Protein AF-A0A935WER3-F1 (afdb_monomer_lite)

Sequence (187 aa):
MTTHFRWAALAALCLVPGMLRGECRVWRVARNAEGPKLVMTTLATGQFETLTADGQQLITLVLALGEGQGADMVAPPHWPVLSTLCLPGDTLLVSVMRPGASPREVARMAMADLARWRIDVHIVGGANDAAHWQLDGWRTARRAEGPVLDLFEGQLVRPPGGYTISTIIAALPEGSLAPGRARPRRG

Secondary structure (DSSP, 8-state):
------GGGTS-S---TTT---EEEEEEEEEETTEEEEEEEEEETT-EEEE---SS---EEEEEEETTEEEEEE--TTSPEEEEEEETTTEEEEEEE-TTS--EEEEEEEHHHHTTEEEEEEEEESTT-EEEEEEETTTEEEEPPSPPP-TTTT-S-PPTT-EEEEEEEEEPPTT-S----------

Foldseek 3Di:
DDDDDPPPPVLPPDPPPPDFFAKEKWWWWWQDPVGIDIDIDIAGASDKDKDACPVQIFTWTWDPPDAQDIDTDTHDNQFFIWMWHQHGQQKIWIWGHDVPDDIDTDDIGHLQRLQFKWKWKWKAAPPRRIWIWIDHRSPDIDTDDDDRDDPCVPVDDADVSGMDMDMGIDTDPPPPPDPDPPDDPDD

Radius of gyration: 18.29 Å; chains: 1; bounding box: 35×60×51 Å

pLDDT: mean 75.4, std 17.67, range [31.77, 94.31]

Structure (mmCIF, N/CA/C/O backbone):
data_AF-A0A935WER3-F1
#
_entry.id   AF-A0A935WER3-F1
#
loop_
_atom_site.group_PDB
_atom_site.id
_atom_site.type_symbol
_atom_site.label_atom_id
_atom_site.label_alt_id
_atom_site.label_comp_id
_atom_site.label_asym_id
_atom_site.label_entity_id
_atom_site.label_seq_id
_atom_site.pdbx_PDB_ins_code
_atom_site.Cartn_x
_atom_site.Cartn_y
_atom_site.Cartn_z
_atom_site.occupancy
_atom_site.B_iso_or_equiv
_atom_site.auth_seq_id
_atom_site.auth_comp_id
_atom_site.auth_asym_id
_atom_site.auth_atom_id
_atom_site.pdbx_PDB_model_num
ATOM 1 N N . MET A 1 1 ? 9.693 28.208 15.695 1.00 32.53 1 MET A N 1
ATOM 2 C CA . MET A 1 1 ? 8.314 27.967 16.171 1.00 32.53 1 MET A CA 1
ATOM 3 C C . MET A 1 1 ? 8.060 26.469 16.153 1.00 32.53 1 MET A C 1
ATOM 5 O O . MET A 1 1 ? 7.782 25.908 15.106 1.00 32.53 1 MET A O 1
ATOM 9 N N . THR A 1 2 ? 8.267 25.808 17.286 1.00 31.77 2 THR A N 1
ATOM 10 C CA . THR A 1 2 ? 8.053 24.370 17.483 1.00 31.77 2 THR A CA 1
ATOM 11 C C . THR A 1 2 ? 6.610 24.151 17.918 1.00 31.77 2 THR A C 1
ATOM 13 O O . THR A 1 2 ? 6.256 24.313 19.083 1.00 31.77 2 THR A O 1
ATOM 16 N N . THR A 1 3 ? 5.735 23.851 16.964 1.00 38.19 3 THR A N 1
ATOM 17 C CA . THR A 1 3 ? 4.339 23.517 17.248 1.00 38.19 3 THR A CA 1
ATOM 18 C C . THR A 1 3 ? 4.287 22.108 17.832 1.00 38.19 3 THR A C 1
ATOM 20 O O . THR A 1 3 ? 4.455 21.117 17.124 1.00 38.19 3 THR A O 1
ATOM 23 N N . HIS A 1 4 ? 4.068 22.014 19.143 1.00 37.34 4 HIS A N 1
ATOM 24 C CA . HIS A 1 4 ? 3.723 20.767 19.814 1.00 37.34 4 HIS A CA 1
ATOM 25 C C . HIS A 1 4 ? 2.382 20.256 19.261 1.00 37.34 4 HIS A C 1
ATOM 27 O O . HIS A 1 4 ? 1.318 20.774 19.600 1.00 37.34 4 HIS A O 1
ATOM 33 N N . PHE A 1 5 ? 2.430 19.248 18.389 1.00 44.34 5 PHE A N 1
ATOM 34 C CA . PHE A 1 5 ? 1.243 18.539 17.916 1.00 44.34 5 PHE A CA 1
ATOM 35 C C . PHE A 1 5 ? 0.617 17.776 19.090 1.00 44.34 5 PHE A C 1
ATOM 37 O O . PHE A 1 5 ? 1.179 16.808 19.603 1.00 44.34 5 PHE A O 1
ATOM 44 N N . ARG A 1 6 ? -0.551 18.233 19.550 1.00 37.62 6 ARG A N 1
ATOM 45 C CA . ARG A 1 6 ? -1.326 17.576 20.608 1.00 37.62 6 ARG A CA 1
ATOM 46 C C . ARG A 1 6 ? -2.017 16.325 20.050 1.00 37.62 6 ARG A C 1
ATOM 48 O O . ARG A 1 6 ? -3.157 16.383 19.612 1.00 37.62 6 ARG A O 1
ATOM 55 N N . TRP A 1 7 ? -1.331 15.188 20.132 1.00 42.50 7 TRP A N 1
ATOM 56 C CA . TRP A 1 7 ? -1.862 13.842 19.853 1.00 42.50 7 TRP A CA 1
ATOM 57 C C . TRP A 1 7 ? -2.849 13.315 20.915 1.00 42.50 7 TRP A C 1
ATOM 59 O O . TRP A 1 7 ? -3.461 12.265 20.741 1.00 42.50 7 TRP A O 1
ATOM 69 N N . ALA A 1 8 ? -3.034 14.034 22.022 1.00 37.91 8 ALA A N 1
ATOM 70 C CA . ALA A 1 8 ? -3.724 13.509 23.200 1.00 37.91 8 ALA A CA 1
ATOM 71 C C . ALA A 1 8 ? -5.240 13.282 23.032 1.00 37.91 8 ALA A C 1
ATOM 73 O O . ALA A 1 8 ? -5.828 12.590 23.854 1.00 37.91 8 ALA A O 1
ATOM 74 N N . ALA A 1 9 ? -5.892 13.821 21.997 1.00 38.34 9 ALA A N 1
ATOM 75 C CA . ALA A 1 9 ? -7.353 13.736 21.883 1.00 38.34 9 ALA A CA 1
ATOM 76 C C . ALA A 1 9 ? -7.875 12.469 21.171 1.00 38.34 9 ALA A C 1
ATOM 78 O O . ALA A 1 9 ? -9.043 12.137 21.332 1.00 38.34 9 ALA A O 1
AT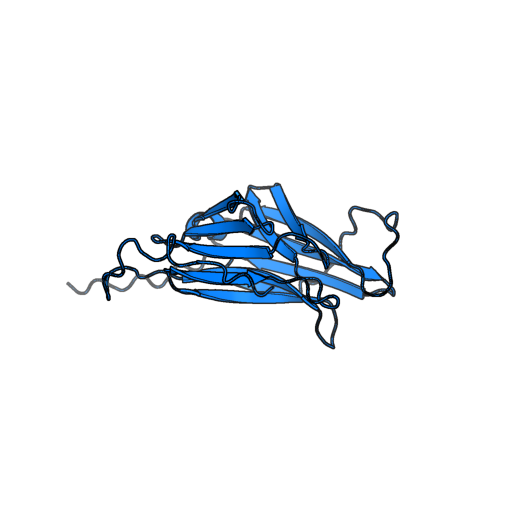OM 79 N N . LEU A 1 10 ? -7.033 11.736 20.428 1.00 42.66 10 LEU A N 1
ATOM 80 C CA . LEU A 1 10 ? -7.429 10.476 19.768 1.00 42.66 10 LEU A CA 1
ATOM 81 C C . LEU A 1 10 ? -6.982 9.218 20.532 1.00 42.66 10 LEU A C 1
ATOM 83 O O . LEU A 1 10 ? -7.539 8.149 20.316 1.00 42.66 10 LEU A O 1
ATOM 87 N N . ALA A 1 11 ? -6.035 9.347 21.467 1.00 42.53 11 ALA A N 1
ATOM 88 C CA . ALA A 1 11 ? -5.572 8.248 22.321 1.00 42.53 11 ALA A CA 1
ATOM 89 C C . ALA A 1 11 ? -6.346 8.120 23.653 1.00 42.53 11 ALA A C 1
ATOM 91 O O . ALA A 1 11 ? -6.109 7.187 24.416 1.00 42.53 11 ALA A O 1
ATOM 92 N N . ALA A 1 12 ? -7.253 9.054 23.962 1.00 38.91 12 ALA A N 1
ATOM 93 C CA . ALA A 1 12 ? -7.830 9.208 25.303 1.00 38.91 12 ALA A CA 1
ATOM 94 C C . ALA A 1 12 ? -9.229 8.594 25.502 1.00 38.91 12 ALA A C 1
ATOM 96 O O . ALA A 1 12 ? -9.907 8.929 26.471 1.00 38.91 12 ALA A O 1
ATOM 97 N N . LEU A 1 13 ? -9.668 7.674 24.641 1.00 42.47 13 LEU A N 1
ATOM 98 C CA . LEU A 1 13 ? -10.889 6.899 24.878 1.00 42.47 13 LEU A CA 1
ATOM 99 C C . LEU A 1 13 ? -10.534 5.423 25.099 1.00 42.47 13 LEU A C 1
ATOM 101 O O . LEU A 1 13 ? -10.398 4.637 24.169 1.00 42.47 13 LEU A O 1
ATOM 105 N N . CYS A 1 14 ? -10.407 5.098 26.391 1.00 40.81 14 CYS A N 1
ATOM 106 C CA . CYS A 1 14 ? -10.477 3.762 26.989 1.00 40.81 14 CYS A CA 1
ATOM 107 C C . CYS A 1 14 ? -9.259 2.834 26.815 1.00 40.81 14 CYS A C 1
ATOM 109 O O . CYS A 1 14 ? -9.360 1.725 26.295 1.00 40.81 14 CYS A O 1
ATOM 111 N N . LEU A 1 15 ? -8.127 3.222 27.414 1.00 43.28 15 LEU A N 1
ATOM 112 C CA . LEU A 1 15 ? -7.142 2.260 27.922 1.00 43.28 15 LEU A CA 1
ATOM 113 C C . LEU A 1 15 ? -7.751 1.499 29.113 1.00 43.28 15 LEU A C 1
ATOM 115 O O . LEU A 1 15 ? -7.575 1.889 30.264 1.00 43.28 15 LEU A O 1
ATOM 119 N N . VAL A 1 16 ? -8.475 0.412 28.839 1.00 47.59 16 VAL A N 1
ATOM 120 C CA . VAL A 1 16 ? -8.645 -0.669 29.818 1.00 47.59 16 VAL A CA 1
ATOM 121 C C . VAL A 1 16 ? -7.472 -1.630 29.612 1.00 47.59 16 VAL A C 1
ATOM 123 O O . VAL A 1 16 ? -7.425 -2.309 28.579 1.00 47.59 16 VAL A O 1
ATOM 126 N N . PRO A 1 17 ? -6.502 -1.700 30.542 1.00 41.44 17 PRO A N 1
ATOM 127 C CA . PRO A 1 17 ? -5.393 -2.635 30.435 1.00 41.44 17 PRO A CA 1
ATOM 128 C C . PRO A 1 17 ? -5.953 -4.062 30.472 1.00 41.44 17 PRO A C 1
ATOM 130 O O . PRO A 1 17 ? -6.512 -4.487 31.478 1.00 41.44 17 PRO A O 1
ATOM 133 N N . GLY A 1 18 ? -5.843 -4.791 29.360 1.00 44.94 18 GLY A N 1
ATOM 134 C CA . GLY A 1 18 ? -6.160 -6.223 29.298 1.00 44.94 18 GLY A CA 1
ATOM 135 C C . GLY A 1 18 ? -7.301 -6.651 28.371 1.00 44.94 18 GLY A C 1
ATOM 136 O O . GLY A 1 18 ? -7.487 -7.856 28.216 1.00 44.94 18 GLY A O 1
ATOM 137 N N . MET A 1 19 ? -8.030 -5.731 27.722 1.00 46.03 19 MET A N 1
ATOM 138 C CA . MET A 1 19 ? -9.204 -6.104 26.902 1.00 46.03 19 MET A CA 1
ATOM 139 C C . MET A 1 19 ? -9.036 -5.915 25.388 1.00 46.03 19 MET A C 1
ATOM 141 O O . MET A 1 19 ? -9.795 -6.483 24.609 1.00 46.03 19 MET A O 1
ATOM 145 N N . LEU A 1 20 ? -8.018 -5.177 24.949 1.00 54.09 20 LEU A N 1
ATOM 146 C CA . LEU A 1 20 ? -7.768 -4.923 23.532 1.00 54.09 20 LEU A CA 1
ATOM 147 C C . LEU A 1 20 ? -6.618 -5.806 23.045 1.00 54.09 20 LEU A C 1
ATOM 149 O O . LEU A 1 20 ? -5.456 -5.411 23.058 1.00 54.09 20 LEU A O 1
ATOM 153 N N . ARG A 1 21 ? -6.946 -7.049 22.679 1.00 64.81 21 ARG A N 1
ATOM 154 C CA . ARG A 1 21 ? -6.036 -7.908 21.916 1.00 64.81 21 ARG A CA 1
ATOM 155 C C . ARG A 1 21 ? -6.256 -7.628 20.439 1.00 64.81 21 ARG A C 1
ATOM 157 O O . ARG A 1 21 ? -7.385 -7.738 19.971 1.00 64.81 21 ARG A O 1
ATOM 164 N N . GLY A 1 22 ? -5.181 -7.289 19.747 1.00 75.31 22 GLY A N 1
ATOM 165 C CA . GLY A 1 22 ? -5.206 -7.108 18.309 1.00 75.31 22 GLY A CA 1
ATOM 166 C C . GLY A 1 22 ? -3.918 -6.499 17.778 1.00 75.31 22 GLY A C 1
ATOM 167 O O . GLY A 1 22 ? -3.298 -5.670 18.454 1.00 75.31 22 GLY A O 1
ATOM 168 N N . GLU A 1 23 ? -3.524 -6.934 16.588 1.00 90.62 23 GLU A N 1
ATOM 169 C CA . GLU A 1 23 ? -2.306 -6.524 15.896 1.00 90.62 23 GLU A CA 1
ATOM 170 C C . GLU A 1 23 ? -2.617 -6.223 14.432 1.00 90.62 23 GLU A C 1
ATOM 172 O O . GLU A 1 23 ? -3.121 -7.069 13.689 1.00 90.62 23 GLU A O 1
ATOM 177 N N . CYS A 1 24 ? -2.248 -5.025 13.993 1.00 93.06 24 CYS A N 1
ATOM 178 C CA . CYS A 1 24 ? -2.342 -4.627 12.602 1.00 93.06 24 CYS A CA 1
ATOM 179 C C . CYS A 1 24 ? -0.967 -4.739 11.955 1.00 93.06 24 CYS A C 1
ATOM 181 O O . CYS A 1 24 ? 0.024 -4.237 12.486 1.00 93.06 24 CYS A O 1
ATOM 183 N N . ARG A 1 25 ? -0.904 -5.365 10.779 1.00 93.19 25 ARG A N 1
ATOM 184 C CA . ARG A 1 25 ? 0.302 -5.344 9.946 1.00 93.19 25 ARG A CA 1
ATOM 185 C C . ARG A 1 25 ? 0.194 -4.205 8.948 1.00 93.19 25 ARG A C 1
ATOM 187 O O . ARG A 1 25 ? -0.836 -4.042 8.296 1.00 93.19 25 ARG A O 1
ATOM 194 N N . VAL A 1 26 ? 1.265 -3.443 8.821 1.00 91.31 26 VAL A N 1
ATOM 195 C CA . VAL A 1 26 ? 1.398 -2.338 7.877 1.00 91.31 26 VAL A CA 1
ATOM 196 C C . VAL A 1 26 ? 2.498 -2.709 6.899 1.00 91.31 26 VAL A C 1
ATOM 198 O O . VAL A 1 26 ? 3.621 -2.981 7.317 1.00 91.31 26 VAL A O 1
ATOM 201 N N . TRP A 1 27 ? 2.168 -2.741 5.609 1.00 91.75 27 TRP A N 1
ATOM 202 C CA . TRP A 1 27 ? 3.114 -3.051 4.541 1.00 91.75 27 TRP A CA 1
ATOM 203 C C . TRP A 1 27 ? 3.461 -1.791 3.768 1.00 91.75 27 TRP A C 1
ATOM 205 O O . TRP A 1 27 ? 2.582 -1.091 3.269 1.00 91.75 27 TRP A O 1
ATOM 215 N N . ARG A 1 28 ? 4.755 -1.515 3.650 1.00 88.19 28 ARG A N 1
ATOM 216 C CA . ARG A 1 28 ? 5.262 -0.371 2.898 1.00 88.19 28 ARG A CA 1
ATOM 217 C C . ARG A 1 28 ? 6.418 -0.789 2.014 1.00 88.19 28 ARG A C 1
ATOM 219 O O . ARG A 1 28 ? 7.193 -1.670 2.379 1.00 88.19 28 ARG A O 1
ATOM 226 N N . VAL A 1 29 ? 6.566 -0.133 0.877 1.00 86.12 29 VAL A N 1
ATOM 227 C CA . VAL A 1 29 ? 7.825 -0.179 0.137 1.00 86.12 29 VAL A CA 1
ATOM 228 C C . VAL A 1 29 ? 8.792 0.775 0.823 1.00 86.12 29 VAL A C 1
ATOM 230 O O . VAL A 1 29 ? 8.405 1.896 1.130 1.00 86.12 29 VAL A O 1
ATOM 233 N N . ALA A 1 30 ? 10.014 0.322 1.084 1.00 82.19 30 ALA A N 1
ATOM 234 C CA . ALA A 1 30 ? 11.115 1.119 1.610 1.00 82.19 30 ALA A CA 1
ATOM 235 C C . ALA A 1 30 ? 12.379 0.867 0.777 1.00 82.19 30 ALA A C 1
ATOM 237 O O . ALA A 1 30 ? 12.595 -0.238 0.278 1.00 82.19 30 ALA A O 1
ATOM 238 N N . ARG A 1 31 ? 13.236 1.879 0.632 1.00 77.25 31 ARG A N 1
ATOM 239 C CA . ARG A 1 31 ? 14.551 1.736 -0.013 1.00 77.25 31 ARG A CA 1
ATOM 240 C C . ARG A 1 31 ? 15.594 1.350 1.035 1.00 77.25 31 ARG A C 1
ATOM 242 O O . ARG A 1 31 ? 15.694 2.010 2.064 1.00 77.25 31 ARG A O 1
ATOM 249 N N . ASN A 1 32 ? 16.408 0.337 0.750 1.00 74.12 32 ASN A N 1
ATOM 250 C CA . ASN A 1 32 ? 17.620 0.048 1.514 1.00 74.12 32 ASN A CA 1
ATOM 251 C C . ASN A 1 32 ? 18.850 -0.027 0.589 1.00 74.12 32 ASN A C 1
ATOM 253 O O . ASN A 1 32 ? 18.763 0.303 -0.594 1.00 74.12 32 ASN A O 1
ATOM 257 N N . ALA A 1 33 ? 20.001 -0.435 1.130 1.00 74.00 33 ALA A N 1
ATOM 258 C CA . ALA A 1 33 ? 21.254 -0.533 0.376 1.00 74.00 33 ALA A CA 1
ATOM 259 C C . ALA A 1 33 ? 21.195 -1.507 -0.820 1.00 74.00 33 ALA A C 1
ATOM 261 O O . ALA A 1 33 ? 22.002 -1.390 -1.734 1.00 74.00 33 ALA A O 1
ATOM 262 N N . GLU A 1 34 ? 20.247 -2.447 -0.830 1.00 75.75 34 GLU A N 1
ATOM 263 C CA . 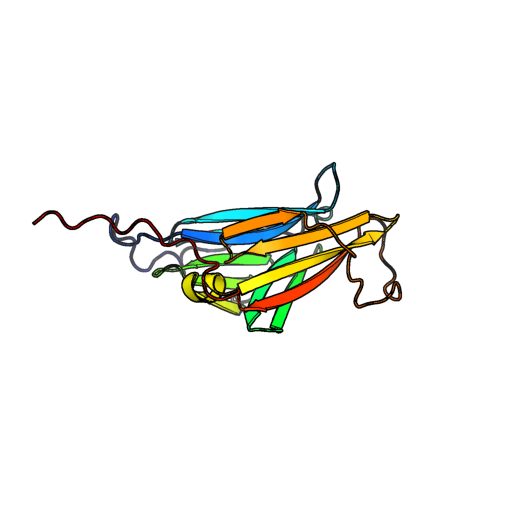GLU A 1 34 ? 20.075 -3.458 -1.881 1.00 75.75 34 GLU A CA 1
ATOM 264 C C . GLU A 1 34 ? 18.973 -3.091 -2.894 1.00 75.75 34 GLU A C 1
ATOM 266 O O . GLU A 1 34 ? 18.690 -3.882 -3.790 1.00 75.75 34 GLU A O 1
ATOM 271 N N . GLY A 1 35 ? 18.330 -1.925 -2.750 1.00 78.44 35 GLY A N 1
ATOM 272 C CA . GLY A 1 35 ? 17.223 -1.482 -3.604 1.00 78.44 35 GLY A CA 1
ATOM 273 C C . GLY A 1 35 ? 15.881 -1.379 -2.864 1.00 78.44 35 GLY A C 1
ATOM 274 O O . GLY A 1 35 ? 15.842 -1.312 -1.628 1.00 78.44 35 GLY A O 1
ATOM 275 N N . PRO A 1 36 ? 14.752 -1.297 -3.588 1.00 81.88 36 PRO A N 1
ATOM 276 C CA . PRO A 1 36 ? 13.431 -1.185 -2.993 1.00 81.88 36 PRO A CA 1
ATOM 277 C C . PRO A 1 36 ? 12.933 -2.551 -2.497 1.00 81.88 36 PRO A C 1
ATOM 279 O O . PRO A 1 36 ? 12.955 -3.556 -3.211 1.00 81.88 36 PRO A O 1
ATOM 282 N N . LYS A 1 37 ? 12.433 -2.592 -1.262 1.00 87.12 37 LYS A N 1
ATOM 283 C CA . LYS A 1 37 ? 11.895 -3.801 -0.631 1.00 87.12 37 LYS A CA 1
ATOM 284 C C . LYS A 1 37 ? 10.549 -3.538 0.014 1.00 87.12 37 LYS A C 1
ATOM 286 O O . LYS A 1 37 ? 10.295 -2.448 0.520 1.00 87.12 37 LYS A O 1
ATOM 291 N N . LEU A 1 38 ? 9.714 -4.570 0.047 1.00 89.31 38 LEU A N 1
ATOM 292 C CA . LEU A 1 38 ? 8.495 -4.554 0.840 1.00 89.31 38 LEU A CA 1
ATOM 293 C C . LEU A 1 38 ? 8.846 -4.888 2.298 1.00 89.31 38 LEU A C 1
ATOM 295 O O . LEU A 1 38 ? 9.437 -5.931 2.579 1.00 89.31 38 LEU A O 1
ATOM 299 N N . VAL A 1 39 ? 8.514 -3.991 3.223 1.00 89.25 39 VAL A N 1
ATOM 300 C CA . VAL A 1 39 ? 8.794 -4.126 4.657 1.00 89.25 39 VAL A CA 1
ATOM 301 C C . VAL A 1 39 ? 7.502 -4.065 5.462 1.00 89.25 39 VAL A C 1
ATOM 303 O O . VAL A 1 39 ? 6.540 -3.400 5.073 1.00 89.25 39 VAL A O 1
ATOM 306 N N . MET A 1 40 ? 7.495 -4.765 6.594 1.00 91.50 40 MET A N 1
ATOM 307 C CA . MET A 1 40 ? 6.339 -4.872 7.476 1.00 91.50 40 MET A CA 1
ATOM 308 C C . MET A 1 40 ? 6.635 -4.259 8.839 1.00 91.50 40 MET A C 1
ATOM 310 O O . MET A 1 40 ? 7.677 -4.538 9.432 1.00 91.50 40 MET A O 1
ATOM 314 N N . THR A 1 41 ? 5.679 -3.486 9.341 1.00 91.44 41 THR A N 1
ATOM 315 C CA . THR A 1 41 ? 5.609 -3.063 10.740 1.00 91.44 41 THR A CA 1
ATOM 316 C C . THR A 1 41 ? 4.376 -3.703 11.375 1.00 91.44 41 THR A C 1
ATOM 318 O O . THR A 1 41 ? 3.302 -3.718 10.772 1.00 91.44 41 THR A O 1
ATOM 321 N N . THR A 1 42 ? 4.508 -4.233 12.592 1.00 93.31 42 THR A N 1
ATOM 322 C CA . THR A 1 42 ? 3.357 -4.674 13.396 1.00 93.31 42 THR A CA 1
ATOM 323 C C . THR A 1 42 ? 3.021 -3.597 14.417 1.00 93.31 42 THR A C 1
ATOM 325 O O . THR A 1 42 ? 3.899 -3.143 15.146 1.00 93.31 42 THR A O 1
ATOM 328 N N . LEU A 1 43 ? 1.753 -3.200 14.463 1.00 91.81 43 LEU A N 1
ATOM 329 C CA . LEU A 1 43 ? 1.211 -2.234 15.410 1.00 91.81 43 LEU A CA 1
ATOM 330 C C . LEU A 1 43 ? 0.252 -2.953 16.352 1.00 91.81 43 LEU A C 1
ATOM 332 O O . LEU A 1 43 ? -0.726 -3.552 15.902 1.00 91.81 43 LEU A O 1
ATOM 336 N N . ALA A 1 44 ? 0.500 -2.872 17.655 1.00 92.88 44 ALA A N 1
ATOM 337 C CA . ALA A 1 44 ? -0.480 -3.285 18.649 1.00 92.88 44 ALA A CA 1
ATOM 338 C C . ALA A 1 44 ? -1.680 -2.324 18.654 1.00 92.88 44 ALA A C 1
ATOM 340 O O . ALA A 1 44 ? -1.587 -1.177 18.213 1.00 92.88 44 ALA A O 1
ATOM 341 N N . THR A 1 45 ? -2.812 -2.771 19.193 1.00 91.62 45 THR A N 1
ATOM 342 C CA . THR A 1 45 ? -4.002 -1.917 19.320 1.00 91.62 45 THR A CA 1
ATOM 343 C C . THR A 1 45 ? -3.682 -0.616 20.069 1.00 91.62 45 THR A C 1
ATOM 345 O O . THR A 1 45 ? -3.059 -0.628 21.130 1.00 91.62 45 THR A O 1
ATOM 348 N N . GLY A 1 46 ? -4.112 0.515 19.511 1.00 87.69 46 GLY A N 1
ATOM 349 C CA . GLY A 1 46 ? -3.830 1.861 20.007 1.00 87.69 46 GLY A CA 1
ATOM 350 C C . GLY A 1 46 ? -2.464 2.418 19.589 1.00 87.69 46 GLY A C 1
ATOM 351 O O . GLY A 1 46 ? -2.233 3.615 19.755 1.00 87.69 46 GLY A O 1
ATOM 352 N N . GLN A 1 47 ? -1.569 1.599 19.024 1.00 89.31 47 GLN A N 1
ATOM 353 C CA . GLN A 1 47 ? -0.313 2.083 18.460 1.00 89.31 47 GLN A CA 1
ATOM 354 C C . GLN A 1 47 ? -0.532 2.670 17.074 1.00 89.31 47 GLN A C 1
ATOM 356 O O . GLN A 1 47 ? -1.305 2.151 16.261 1.00 89.31 47 GLN A O 1
ATOM 361 N N . PHE A 1 48 ? 0.209 3.737 16.802 1.00 86.50 48 PHE A N 1
ATOM 362 C CA . PHE A 1 48 ? 0.278 4.345 15.491 1.00 86.50 48 PHE A CA 1
ATOM 363 C C . PHE A 1 48 ? 1.724 4.452 15.023 1.00 86.50 48 PHE A C 1
ATOM 365 O O . PHE A 1 48 ? 2.657 4.532 15.819 1.00 86.50 48 PHE A O 1
ATOM 372 N N . GLU A 1 49 ? 1.883 4.489 13.712 1.00 85.44 49 GLU A N 1
ATOM 373 C CA . GLU A 1 49 ? 3.126 4.818 13.036 1.00 85.44 49 GLU A CA 1
ATOM 374 C C . GLU A 1 49 ? 2.879 6.046 12.159 1.00 85.44 49 GLU A C 1
ATOM 376 O O . GLU A 1 49 ? 1.793 6.230 11.600 1.00 85.44 49 GLU A O 1
ATOM 381 N N . THR A 1 50 ? 3.879 6.917 12.076 1.00 80.88 50 THR A N 1
ATOM 382 C CA . THR A 1 50 ? 3.892 8.053 11.158 1.00 80.88 50 THR A CA 1
ATOM 383 C C . THR A 1 50 ? 5.013 7.864 10.161 1.00 80.88 50 THR A C 1
ATOM 385 O O . THR A 1 50 ? 6.168 7.712 10.551 1.00 80.88 50 THR A O 1
ATOM 388 N N . LEU A 1 51 ? 4.674 7.911 8.881 1.00 75.56 51 LEU A N 1
ATOM 389 C CA . LEU A 1 51 ? 5.628 7.827 7.790 1.00 75.56 51 LEU A CA 1
ATOM 390 C C . LEU A 1 51 ? 5.929 9.254 7.333 1.00 75.56 51 LEU A C 1
ATOM 392 O O . LEU A 1 51 ? 5.052 9.960 6.827 1.00 75.56 51 LEU A O 1
ATOM 396 N N . THR A 1 52 ? 7.164 9.690 7.565 1.00 68.25 52 THR A N 1
ATOM 397 C CA . THR A 1 52 ? 7.675 10.981 7.101 1.00 68.25 52 THR A CA 1
ATOM 398 C C . THR A 1 52 ? 8.538 10.774 5.869 1.00 68.25 52 THR A C 1
ATOM 400 O O . THR A 1 52 ? 9.382 9.884 5.848 1.00 68.25 52 THR A O 1
ATOM 403 N N . ALA A 1 53 ? 8.357 11.623 4.864 1.00 60.47 53 ALA A N 1
ATOM 404 C CA . ALA A 1 53 ? 9.214 11.667 3.691 1.00 60.47 53 ALA A CA 1
ATOM 405 C C . ALA A 1 53 ? 10.542 12.354 4.037 1.00 60.47 53 ALA A C 1
ATOM 407 O O . ALA A 1 53 ? 10.677 13.565 3.886 1.00 60.47 53 ALA A O 1
ATOM 408 N N . ASP A 1 54 ? 11.532 11.616 4.524 1.00 54.00 54 ASP A N 1
ATOM 409 C CA . ASP A 1 54 ? 12.846 12.152 4.910 1.00 54.00 54 ASP A CA 1
ATOM 410 C C . ASP A 1 54 ? 13.796 12.369 3.713 1.00 54.00 54 ASP A C 1
ATOM 412 O O . ASP A 1 54 ? 15.013 12.232 3.806 1.00 54.00 54 ASP A O 1
ATOM 416 N N . GLY A 1 55 ? 13.239 12.751 2.560 1.00 51.00 55 GLY A N 1
ATOM 417 C CA . GLY A 1 55 ? 13.990 13.196 1.383 1.00 51.00 55 GLY A CA 1
ATOM 418 C C . GLY A 1 55 ? 14.800 12.122 0.644 1.00 51.00 55 GLY A C 1
ATOM 419 O O . GLY A 1 55 ? 15.380 12.444 -0.391 1.00 51.00 55 GLY A O 1
ATOM 420 N N . GLN A 1 56 ? 14.854 10.872 1.122 1.00 49.78 56 GLN A N 1
ATOM 421 C CA . GLN A 1 56 ? 15.711 9.824 0.538 1.00 49.78 56 GLN A CA 1
ATOM 422 C C . GLN A 1 56 ? 15.075 8.421 0.482 1.00 49.78 56 GLN A C 1
ATOM 424 O O . GLN A 1 56 ? 15.571 7.565 -0.254 1.00 49.78 56 GLN A O 1
ATOM 429 N N . GLN A 1 57 ? 13.980 8.154 1.198 1.00 54.72 57 GLN A N 1
ATOM 430 C CA . GLN A 1 57 ? 13.343 6.835 1.192 1.00 54.72 57 GLN A CA 1
ATOM 431 C C . GLN A 1 57 ? 11.963 6.920 0.547 1.00 54.72 57 GLN A C 1
ATOM 433 O O . GLN A 1 57 ? 11.071 7.613 1.026 1.00 54.72 57 GLN A O 1
ATOM 438 N N . LEU A 1 58 ? 11.780 6.212 -0.570 1.00 54.41 58 LEU A N 1
ATOM 439 C CA . LEU A 1 58 ? 10.441 5.940 -1.072 1.00 54.41 58 LEU A CA 1
ATOM 440 C C . LEU A 1 58 ? 9.715 5.162 0.027 1.00 54.41 58 LEU A C 1
ATOM 442 O O . LEU A 1 58 ? 10.094 4.027 0.296 1.00 54.41 58 LEU A O 1
ATOM 446 N N . ILE A 1 59 ? 8.730 5.790 0.665 1.00 60.91 59 ILE A N 1
ATOM 447 C CA . ILE A 1 59 ? 7.800 5.132 1.573 1.00 60.91 59 ILE A CA 1
ATOM 448 C C . ILE A 1 59 ? 6.430 5.191 0.917 1.00 60.91 59 ILE A C 1
ATOM 450 O O . ILE A 1 59 ? 5.733 6.203 1.000 1.00 60.91 59 ILE A O 1
ATOM 454 N N . THR A 1 60 ? 6.069 4.103 0.248 1.00 71.75 60 THR A N 1
ATOM 455 C CA . THR A 1 60 ? 4.716 3.919 -0.273 1.00 71.75 60 THR A CA 1
ATOM 456 C C . THR A 1 60 ? 3.997 2.937 0.615 1.00 71.75 60 THR A C 1
ATOM 458 O O . THR A 1 60 ? 4.448 1.803 0.776 1.00 71.75 60 THR A O 1
ATOM 461 N N . LEU A 1 61 ? 2.890 3.376 1.201 1.00 75.75 61 LEU A N 1
ATOM 462 C CA . LEU A 1 61 ? 1.984 2.482 1.902 1.00 75.75 61 LEU A CA 1
ATOM 463 C C . LEU A 1 61 ? 1.167 1.717 0.860 1.00 75.75 61 LEU A C 1
ATOM 465 O O . LEU A 1 61 ? 0.450 2.341 0.077 1.00 75.75 61 LEU A O 1
ATOM 469 N N . VAL A 1 62 ? 1.283 0.390 0.872 1.00 81.31 62 VAL A N 1
ATOM 470 C CA . VAL A 1 62 ? 0.457 -0.483 0.035 1.00 81.31 62 VAL A CA 1
ATOM 471 C C . VAL A 1 62 ? -0.917 -0.561 0.688 1.00 81.31 62 VAL A C 1
ATOM 473 O O . VAL A 1 62 ? -1.007 -0.839 1.886 1.00 81.31 62 VAL A O 1
ATOM 476 N N . LEU A 1 63 ? -1.983 -0.311 -0.075 1.00 82.44 63 LEU A N 1
ATOM 477 C CA . LEU A 1 63 ? -3.368 -0.416 0.387 1.00 82.44 63 LEU A CA 1
ATOM 478 C C . LEU A 1 63 ? -4.152 -1.373 -0.510 1.00 82.44 63 LEU A C 1
ATOM 480 O O . LEU A 1 63 ? -4.241 -1.154 -1.719 1.00 82.44 63 LEU A O 1
ATOM 484 N N . ALA A 1 64 ? -4.765 -2.395 0.093 1.00 83.62 64 ALA A N 1
ATOM 485 C CA . ALA A 1 64 ? -5.730 -3.248 -0.592 1.00 83.62 64 ALA A CA 1
ATOM 486 C C . ALA A 1 64 ? -7.157 -2.827 -0.257 1.00 83.62 64 ALA A C 1
ATOM 488 O O . ALA A 1 64 ? -7.708 -3.228 0.766 1.00 83.62 64 ALA A O 1
ATOM 489 N N . LEU A 1 65 ? -7.735 -2.000 -1.130 1.00 80.88 65 LEU A N 1
ATOM 490 C CA . LEU A 1 65 ? -9.088 -1.469 -0.958 1.00 80.88 65 LEU A CA 1
ATOM 491 C C . LEU A 1 65 ? -10.159 -2.439 -1.484 1.00 80.88 65 LEU A C 1
ATOM 493 O O . LEU A 1 65 ? -11.291 -2.408 -1.012 1.00 80.88 65 LEU A O 1
ATOM 497 N N . GLY A 1 66 ? -9.789 -3.327 -2.411 1.00 77.88 66 GLY A N 1
ATOM 498 C CA . GLY A 1 66 ? -10.646 -4.374 -2.964 1.00 77.88 66 GLY A CA 1
ATOM 499 C C . GLY A 1 66 ? -9.977 -5.103 -4.130 1.00 77.88 66 GLY A C 1
ATOM 500 O O . GLY A 1 66 ? -8.862 -4.762 -4.529 1.00 77.88 66 GLY A O 1
ATOM 501 N N . GLU A 1 67 ? -10.655 -6.103 -4.696 1.00 83.12 67 GLU A N 1
ATOM 502 C CA . GLU A 1 67 ? -10.187 -6.793 -5.904 1.00 83.12 67 GLU A CA 1
ATOM 503 C C . GLU A 1 67 ? -10.007 -5.802 -7.063 1.00 83.12 67 GLU A C 1
ATOM 505 O O . GLU A 1 67 ? -10.873 -4.966 -7.324 1.00 83.12 67 GLU A O 1
ATOM 510 N N . GLY A 1 68 ? -8.843 -5.846 -7.717 1.00 77.94 68 GLY A N 1
ATOM 511 C CA . GLY A 1 68 ? -8.453 -4.889 -8.756 1.00 77.94 68 GLY A CA 1
ATOM 512 C C . GLY A 1 68 ? -8.261 -3.439 -8.279 1.00 77.94 68 GLY A C 1
ATOM 513 O O . GLY A 1 68 ? -7.874 -2.592 -9.081 1.00 77.94 68 GLY A O 1
ATOM 514 N N . GLN A 1 69 ? -8.501 -3.129 -7.000 1.00 71.44 69 GLN A N 1
ATOM 515 C CA . GLN A 1 69 ? -8.455 -1.777 -6.442 1.00 71.44 69 GLN A CA 1
ATOM 516 C C . GLN A 1 69 ? -7.289 -1.624 -5.465 1.00 71.44 69 GLN A C 1
ATOM 518 O O . GLN A 1 69 ? -7.421 -1.838 -4.255 1.00 71.44 69 GLN A O 1
ATOM 523 N N . GLY A 1 70 ? -6.135 -1.237 -6.008 1.00 70.31 70 GLY A N 1
ATOM 524 C CA . GLY A 1 70 ? -4.954 -0.851 -5.239 1.00 70.31 70 GLY A CA 1
ATOM 525 C C . GLY A 1 70 ? -4.845 0.661 -5.104 1.00 70.31 70 GLY A C 1
ATOM 526 O O . GLY A 1 70 ? -5.254 1.407 -5.993 1.00 70.31 70 GLY A O 1
ATOM 527 N N . ALA A 1 71 ? -4.278 1.119 -3.994 1.00 65.75 71 ALA A N 1
ATOM 528 C CA . ALA A 1 71 ? -3.836 2.498 -3.867 1.00 65.75 71 ALA A CA 1
ATOM 529 C C . ALA A 1 71 ? -2.432 2.535 -3.271 1.00 65.75 71 ALA A C 1
ATOM 531 O O . ALA A 1 71 ? -2.158 1.900 -2.254 1.00 65.75 71 ALA A O 1
ATOM 532 N N . ASP A 1 72 ? -1.574 3.324 -3.906 1.00 68.94 72 ASP A N 1
ATOM 533 C CA . ASP A 1 72 ? -0.208 3.565 -3.475 1.00 68.94 72 ASP A CA 1
ATOM 534 C C . ASP A 1 72 ? -0.101 5.016 -3.017 1.00 68.94 72 ASP A C 1
ATOM 536 O O . ASP A 1 72 ? -0.243 5.962 -3.797 1.00 68.94 72 ASP A O 1
ATOM 540 N N . MET A 1 73 ? 0.111 5.205 -1.718 1.00 63.62 73 MET A N 1
ATOM 541 C CA . MET A 1 73 ? 0.253 6.538 -1.146 1.00 63.62 73 MET A CA 1
ATOM 542 C C . MET A 1 73 ? 1.722 6.891 -1.000 1.00 63.62 73 MET A C 1
ATOM 544 O O . MET A 1 73 ? 2.400 6.376 -0.115 1.00 63.62 73 MET A O 1
ATOM 548 N N . VAL A 1 74 ? 2.192 7.792 -1.859 1.00 64.81 74 VAL A N 1
ATOM 549 C CA . VAL A 1 74 ? 3.551 8.335 -1.807 1.00 64.81 74 VAL A CA 1
ATOM 550 C C . VAL A 1 74 ? 3.567 9.541 -0.872 1.00 64.81 74 VAL A C 1
ATOM 552 O O . VAL A 1 74 ? 2.703 10.410 -0.978 1.00 64.81 74 VAL A O 1
ATOM 555 N N . ALA A 1 75 ? 4.558 9.631 0.014 1.00 60.44 75 ALA A N 1
ATOM 556 C CA . ALA A 1 75 ? 4.841 10.842 0.783 1.00 60.44 75 ALA A CA 1
ATOM 557 C C . ALA A 1 75 ? 6.016 11.619 0.135 1.00 60.44 75 ALA A C 1
ATOM 559 O O . ALA A 1 75 ? 7.165 11.204 0.256 1.00 60.44 75 ALA A O 1
ATOM 560 N N . PRO A 1 76 ? 5.766 12.719 -0.600 1.00 58.84 76 PRO A N 1
ATOM 561 C CA . PRO A 1 76 ? 6.779 13.687 -1.018 1.00 58.84 76 PRO A CA 1
ATOM 562 C C . PRO A 1 76 ? 7.442 14.432 0.155 1.00 58.84 76 PRO A C 1
ATOM 564 O O . PRO A 1 76 ? 6.792 14.613 1.186 1.00 58.84 76 PRO A O 1
ATOM 567 N N . PRO A 1 77 ? 8.658 14.994 -0.027 1.00 54.62 77 PRO A N 1
ATOM 568 C CA . PRO A 1 77 ? 9.444 15.687 1.014 1.00 54.62 77 PRO A CA 1
ATOM 569 C C . PRO A 1 77 ? 8.753 16.853 1.750 1.00 54.62 77 PRO A C 1
ATOM 571 O O . PRO A 1 77 ? 9.269 17.354 2.746 1.00 54.62 77 PRO A O 1
ATOM 574 N N . HIS A 1 78 ? 7.583 17.300 1.288 1.00 60.88 78 HIS A N 1
ATOM 575 C CA . HIS A 1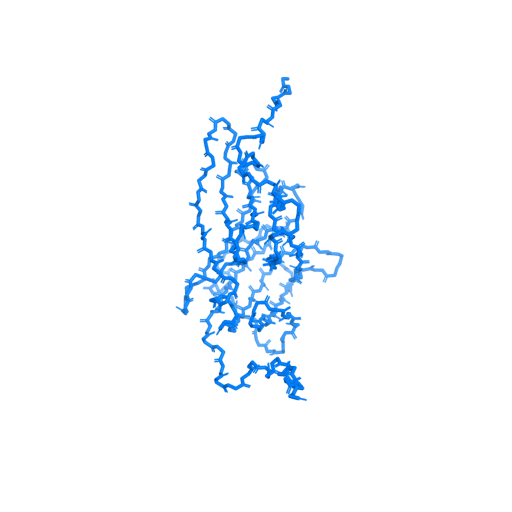 78 ? 6.804 18.400 1.871 1.00 60.88 78 HIS A CA 1
ATOM 576 C C . HIS A 1 78 ? 5.301 18.089 1.967 1.00 60.88 78 HIS A C 1
ATOM 578 O O . HIS A 1 78 ? 4.481 18.987 2.161 1.00 60.88 78 HIS A O 1
ATOM 584 N N . TRP A 1 79 ? 4.915 16.827 1.770 1.00 62.03 79 TRP A N 1
ATOM 585 C CA . TRP A 1 79 ? 3.522 16.398 1.824 1.00 62.03 79 TRP A CA 1
ATOM 586 C C . TRP A 1 79 ? 3.059 16.108 3.256 1.00 62.03 79 TRP A C 1
ATOM 588 O O . TRP A 1 79 ? 3.875 16.014 4.174 1.00 62.03 79 TRP A O 1
ATOM 598 N N . PRO A 1 80 ? 1.737 15.997 3.471 1.00 63.84 80 PRO A N 1
ATOM 599 C CA . PRO A 1 80 ? 1.192 15.525 4.733 1.00 63.84 80 PRO A CA 1
ATOM 600 C C . PRO A 1 80 ? 1.836 14.230 5.232 1.00 63.84 80 PRO A C 1
ATOM 602 O O . PRO A 1 80 ? 2.133 13.326 4.455 1.00 63.84 80 PRO A O 1
ATOM 605 N N . VAL A 1 81 ? 1.962 14.129 6.553 1.00 76.62 81 VAL A N 1
ATOM 606 C CA . VAL A 1 81 ? 2.382 12.908 7.241 1.00 76.62 81 VAL A CA 1
ATOM 607 C C . VAL A 1 81 ? 1.315 11.842 7.020 1.00 76.62 81 VAL A C 1
ATOM 609 O O . VAL A 1 81 ? 0.134 12.076 7.301 1.00 76.62 81 VAL A O 1
ATOM 612 N N . LEU A 1 82 ? 1.723 10.672 6.532 1.00 81.62 82 LEU A N 1
ATOM 613 C CA . LEU A 1 82 ? 0.862 9.495 6.535 1.00 81.62 82 LEU A CA 1
ATOM 614 C C . LEU A 1 82 ? 0.904 8.888 7.931 1.00 81.62 82 LEU A C 1
ATOM 616 O O . LEU A 1 82 ? 1.981 8.674 8.484 1.00 81.62 82 LEU A O 1
ATOM 620 N N . SER A 1 83 ? -0.261 8.619 8.507 1.00 85.44 83 SER A N 1
ATOM 621 C CA . SER A 1 83 ? -0.371 7.939 9.790 1.00 85.44 83 SER A CA 1
ATOM 622 C C . SER A 1 83 ? -1.208 6.682 9.652 1.00 85.44 83 SER A C 1
ATOM 624 O O . SER A 1 83 ? -2.281 6.699 9.051 1.00 85.44 83 SER A O 1
ATOM 626 N N . THR A 1 84 ? -0.708 5.602 10.233 1.00 89.81 84 THR A N 1
ATOM 627 C CA . THR A 1 84 ? -1.406 4.327 10.349 1.00 89.81 84 THR A CA 1
ATOM 628 C C . THR A 1 84 ? -1.653 4.034 11.819 1.00 89.81 84 THR A C 1
ATOM 630 O O . THR A 1 84 ? -0.700 4.028 12.589 1.00 89.81 84 THR A O 1
ATOM 633 N N . LEU A 1 85 ? -2.899 3.785 12.212 1.00 92.81 85 LEU A N 1
ATOM 634 C CA . LEU A 1 85 ? -3.315 3.481 13.584 1.00 92.81 85 LEU A CA 1
ATOM 635 C C . LEU A 1 85 ? -4.006 2.118 13.613 1.00 92.81 85 LEU A C 1
ATOM 637 O O . LEU A 1 85 ? -4.905 1.868 12.809 1.00 92.81 85 LEU A O 1
ATOM 641 N N . CYS A 1 86 ? -3.623 1.259 14.556 1.00 93.44 86 CYS A N 1
ATOM 642 C CA . CYS A 1 86 ? -4.362 0.028 14.812 1.00 93.44 86 CYS A CA 1
ATOM 643 C C . CYS A 1 86 ? -5.499 0.291 15.803 1.00 93.44 86 CYS A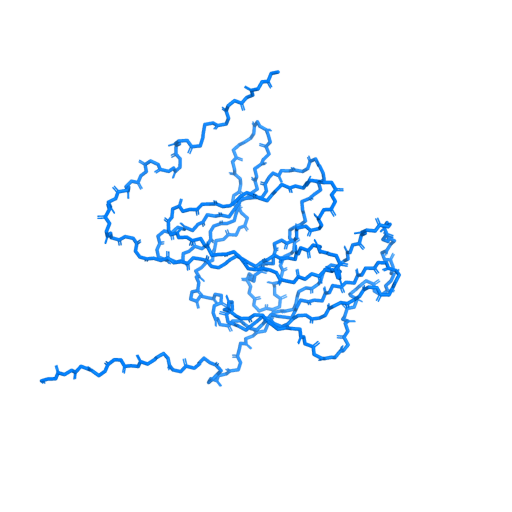 C 1
ATOM 645 O O . CYS A 1 86 ? -5.267 0.559 16.981 1.00 93.44 86 CYS A O 1
ATOM 647 N N . LEU A 1 87 ? -6.737 0.242 15.326 1.00 92.62 87 LEU A N 1
ATOM 648 C CA . LEU A 1 87 ? -7.945 0.385 16.130 1.00 92.62 87 LEU A CA 1
ATOM 649 C C . LEU A 1 87 ? -8.354 -0.959 16.765 1.00 92.62 87 LEU A C 1
ATOM 651 O O . LEU A 1 87 ? -7.966 -2.020 16.266 1.00 92.62 87 LEU A O 1
ATOM 655 N N . PRO A 1 88 ? -9.180 -0.934 17.832 1.00 89.06 88 PRO A N 1
ATOM 656 C CA . PRO A 1 88 ? -9.834 -2.130 18.359 1.00 89.06 88 PRO A CA 1
ATOM 657 C C . PRO A 1 88 ? -10.495 -2.984 17.271 1.00 89.06 88 PRO A C 1
ATOM 659 O O . PRO A 1 88 ? -11.088 -2.451 16.334 1.00 89.06 88 PRO A O 1
ATOM 662 N N . GLY A 1 89 ? -10.423 -4.310 17.424 1.00 86.88 89 GLY A N 1
ATOM 663 C CA . GLY A 1 89 ? -10.973 -5.257 16.449 1.00 86.88 89 GLY A CA 1
ATOM 664 C C . GLY A 1 89 ? -10.106 -5.428 15.199 1.00 86.88 89 GLY A C 1
ATOM 665 O O . GLY A 1 89 ? -10.651 -5.588 14.111 1.00 86.88 89 GLY A O 1
ATOM 666 N N . ASP A 1 90 ? -8.777 -5.352 15.343 1.00 90.44 90 ASP A N 1
ATOM 667 C CA . ASP A 1 90 ? -7.806 -5.560 14.258 1.00 90.44 90 ASP A CA 1
ATOM 668 C C . ASP A 1 90 ? -8.096 -4.695 13.020 1.00 90.44 90 ASP A C 1
ATOM 670 O O . ASP A 1 90 ? -8.069 -5.166 11.884 1.00 90.44 90 ASP A O 1
ATOM 674 N N . THR A 1 91 ? 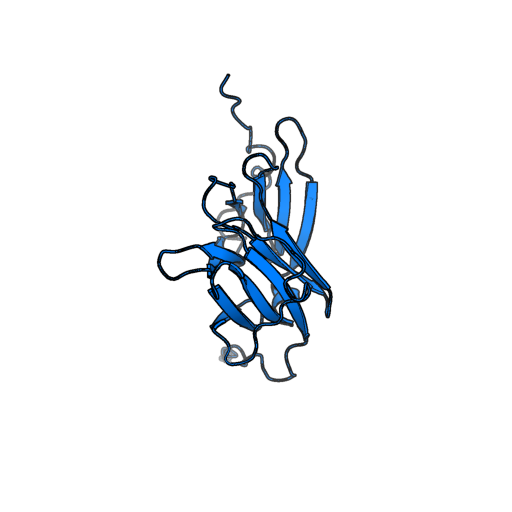-8.435 -3.421 13.228 1.00 93.31 91 THR A N 1
ATOM 675 C CA . THR A 1 91 ? -8.779 -2.507 12.131 1.00 93.31 91 THR A CA 1
ATOM 676 C C . THR A 1 91 ? -7.655 -1.511 11.903 1.00 93.31 91 THR A C 1
ATOM 678 O O . THR A 1 91 ? -7.324 -0.720 12.782 1.00 93.31 91 THR A O 1
ATOM 681 N N . LEU A 1 92 ? -7.081 -1.514 10.703 1.00 93.19 92 LEU A N 1
ATOM 682 C CA . LEU A 1 92 ? -6.087 -0.533 10.297 1.00 93.19 92 LEU A CA 1
ATOM 683 C C . LEU A 1 92 ? -6.788 0.721 9.782 1.00 93.19 92 LEU A C 1
ATOM 685 O O . LEU A 1 92 ? -7.507 0.675 8.783 1.00 93.19 92 LEU A O 1
ATOM 689 N N . LEU A 1 93 ? -6.545 1.842 10.453 1.00 93.44 93 LEU A N 1
ATOM 690 C CA . LEU A 1 93 ? -6.924 3.171 10.000 1.00 93.44 93 LEU A CA 1
ATOM 691 C C . LEU A 1 93 ? -5.716 3.850 9.364 1.00 93.44 93 LEU A C 1
ATOM 693 O O . LEU A 1 93 ? -4.660 3.949 9.985 1.00 93.44 93 LEU A O 1
ATOM 697 N N . VAL A 1 94 ? -5.892 4.376 8.159 1.00 90.00 94 VAL A N 1
ATOM 698 C CA . VAL A 1 94 ? -4.889 5.165 7.448 1.00 90.00 94 VAL A CA 1
ATOM 699 C C . VAL A 1 94 ? -5.414 6.580 7.295 1.00 90.00 94 VAL A C 1
ATOM 701 O O . VAL A 1 94 ? -6.552 6.801 6.874 1.00 90.00 94 VAL A O 1
ATOM 704 N N . SER A 1 95 ? -4.586 7.553 7.654 1.00 88.56 95 SER A N 1
ATOM 705 C CA . SER A 1 95 ? -4.925 8.969 7.609 1.00 88.56 95 SER A CA 1
ATOM 706 C C . SER A 1 95 ? -3.802 9.805 7.013 1.00 88.56 95 SER A C 1
ATOM 708 O O . SER A 1 95 ? -2.620 9.501 7.153 1.00 88.56 95 SER A O 1
ATOM 710 N N . VAL A 1 96 ? -4.196 10.904 6.384 1.00 85.50 96 VAL A N 1
ATOM 711 C CA . VAL A 1 96 ? -3.314 11.942 5.855 1.00 85.50 96 VAL A CA 1
ATOM 712 C C . VAL A 1 96 ? -3.410 13.154 6.766 1.00 85.50 96 VAL A C 1
ATOM 714 O O . VAL A 1 96 ? -4.501 13.686 6.982 1.00 85.50 96 VAL A O 1
ATOM 717 N N . MET A 1 97 ? -2.276 13.622 7.278 1.00 79.75 97 MET A N 1
ATOM 718 C CA . MET A 1 97 ? -2.217 14.760 8.191 1.00 79.75 97 MET A CA 1
ATOM 719 C C . MET A 1 97 ? -1.413 15.908 7.584 1.00 79.75 97 MET A C 1
ATOM 721 O O . MET A 1 97 ? -0.192 15.834 7.461 1.00 79.75 97 MET A O 1
ATOM 725 N N . ARG A 1 98 ? -2.099 16.998 7.220 1.00 79.94 98 ARG A N 1
ATOM 726 C CA . ARG A 1 98 ? -1.452 18.240 6.772 1.00 79.94 98 ARG A CA 1
ATOM 727 C C . ARG A 1 98 ? -1.173 19.149 7.972 1.00 79.94 98 ARG A C 1
ATOM 729 O O . ARG A 1 98 ? -2.040 19.254 8.842 1.00 79.94 98 ARG A O 1
ATOM 736 N N . PRO A 1 99 ? -0.021 19.843 8.022 1.00 74.56 99 PRO A N 1
ATOM 737 C CA . PRO A 1 99 ? 0.230 20.844 9.052 1.00 74.56 99 PRO A CA 1
ATOM 738 C C . PRO A 1 99 ? -0.905 21.875 9.115 1.00 74.56 99 PRO A C 1
ATOM 740 O O . PRO A 1 99 ? -1.318 22.406 8.088 1.00 74.56 99 PRO A O 1
ATOM 743 N N . GLY A 1 100 ? -1.428 22.134 10.316 1.00 79.81 100 GLY A N 1
ATOM 744 C CA . GLY A 1 100 ? -2.519 23.092 10.532 1.00 79.81 100 GLY A CA 1
ATOM 745 C C . GLY A 1 100 ? -3.922 22.609 10.133 1.00 79.81 100 GLY A C 1
ATOM 746 O O . GLY A 1 100 ? -4.863 23.388 10.242 1.00 79.81 100 GLY A O 1
ATOM 747 N N . ALA A 1 101 ? -4.090 21.353 9.705 1.00 80.19 101 ALA A N 1
ATOM 748 C CA . ALA A 1 101 ? -5.389 20.771 9.369 1.00 80.19 101 ALA A CA 1
ATOM 749 C C . ALA A 1 101 ? -5.709 19.539 10.228 1.00 80.19 101 ALA A C 1
ATOM 751 O O . ALA A 1 101 ? -4.816 18.862 10.738 1.00 80.19 101 ALA A O 1
ATOM 752 N N . SER A 1 102 ? -6.998 19.217 10.347 1.00 83.44 102 SER A N 1
ATOM 753 C CA . SER A 1 102 ? -7.448 17.955 10.937 1.00 83.44 102 SER A CA 1
ATOM 754 C C . SER A 1 102 ? -6.999 16.757 10.082 1.00 83.44 102 SER A C 1
ATOM 756 O O . SER A 1 102 ? -6.968 16.874 8.850 1.00 83.44 102 SER A O 1
ATOM 758 N N . PRO A 1 103 ? -6.675 15.601 10.694 1.00 84.81 103 PRO A N 1
ATOM 759 C CA . PRO A 1 103 ? -6.402 14.375 9.951 1.00 84.81 103 PRO A CA 1
ATOM 760 C C . PRO A 1 103 ? -7.584 13.990 9.057 1.00 84.81 103 PRO A C 1
ATOM 762 O O . PRO A 1 103 ? -8.738 14.069 9.478 1.00 84.81 103 PRO A O 1
ATOM 765 N N . ARG A 1 104 ? -7.295 13.553 7.830 1.00 88.31 104 ARG A N 1
ATOM 766 C CA . ARG A 1 104 ? -8.291 13.010 6.901 1.00 88.31 104 ARG A CA 1
ATOM 767 C C . ARG A 1 104 ? -8.102 11.504 6.780 1.00 88.31 104 ARG A C 1
ATOM 769 O O . ARG A 1 104 ? -7.040 11.066 6.345 1.00 88.31 104 ARG A O 1
ATOM 776 N N . GLU A 1 105 ? -9.139 10.741 7.107 1.00 90.62 105 GLU A N 1
ATOM 777 C CA . GLU A 1 105 ? -9.193 9.302 6.839 1.00 90.62 105 GLU A CA 1
ATOM 778 C C . GLU A 1 105 ? -9.162 9.050 5.326 1.00 90.62 105 GLU A C 1
ATOM 780 O O . GLU A 1 105 ? -9.882 9.696 4.560 1.00 90.62 105 GLU A O 1
ATOM 785 N N . VAL A 1 106 ? -8.293 8.135 4.903 1.00 87.38 106 VAL A N 1
ATOM 786 C CA . VAL A 1 106 ? -8.164 7.711 3.500 1.00 87.38 106 VAL A CA 1
ATOM 787 C C . VAL A 1 106 ? -8.542 6.253 3.307 1.00 87.38 106 VAL A C 1
ATOM 789 O O . VAL A 1 106 ? -9.067 5.903 2.257 1.00 87.38 106 VAL A O 1
ATOM 792 N N . ALA A 1 107 ? -8.308 5.417 4.317 1.00 89.62 107 ALA A N 1
ATOM 793 C CA . ALA A 1 107 ? -8.705 4.023 4.298 1.00 89.62 107 ALA A CA 1
ATOM 794 C C . ALA A 1 107 ? -8.932 3.512 5.720 1.00 89.62 107 ALA A C 1
ATOM 796 O O . ALA A 1 107 ? -8.232 3.901 6.658 1.00 89.62 107 ALA A O 1
ATOM 797 N N . ARG A 1 108 ? -9.881 2.591 5.851 1.00 92.81 108 ARG A N 1
ATOM 798 C CA . ARG A 1 108 ? -10.163 1.841 7.071 1.00 92.81 108 ARG A CA 1
ATOM 799 C C . ARG A 1 108 ? -10.475 0.411 6.675 1.00 92.81 108 ARG A C 1
ATOM 801 O O . ARG A 1 108 ? -11.418 0.179 5.928 1.00 92.81 108 ARG A O 1
ATOM 808 N N . MET A 1 109 ? -9.662 -0.529 7.141 1.00 92.31 109 MET A N 1
ATOM 809 C CA . MET A 1 109 ? -9.709 -1.917 6.679 1.00 92.31 109 MET A CA 1
ATOM 810 C C . MET A 1 109 ? -9.542 -2.866 7.861 1.00 92.31 109 MET A C 1
ATOM 812 O O . MET A 1 109 ? -8.602 -2.720 8.646 1.00 92.31 109 MET A O 1
ATOM 816 N N . ALA A 1 110 ? -10.423 -3.857 7.985 1.00 92.31 110 ALA A N 1
ATOM 817 C CA . ALA A 1 110 ? -10.236 -4.927 8.955 1.00 92.31 110 ALA A CA 1
ATOM 818 C C . ALA A 1 110 ? -9.145 -5.892 8.467 1.00 92.31 110 ALA A C 1
ATOM 820 O O . ALA A 1 110 ? -9.101 -6.253 7.289 1.00 92.31 110 ALA A O 1
ATOM 821 N N . MET A 1 111 ? -8.290 -6.381 9.372 1.00 91.06 111 MET A N 1
ATOM 822 C CA . MET A 1 111 ? -7.271 -7.382 9.026 1.00 91.06 111 MET A CA 1
ATOM 823 C C . MET A 1 111 ? -7.898 -8.647 8.428 1.00 91.06 111 MET A C 1
ATOM 825 O O . MET A 1 111 ? -7.277 -9.298 7.594 1.00 91.06 111 MET A O 1
ATOM 829 N N . ALA A 1 112 ? -9.125 -8.994 8.831 1.00 90.62 112 ALA A N 1
ATOM 830 C CA . ALA A 1 112 ? -9.861 -10.132 8.285 1.00 90.62 112 ALA A CA 1
ATOM 831 C C . ALA A 1 112 ? -10.227 -9.960 6.802 1.00 90.62 112 ALA A C 1
ATOM 833 O O . ALA A 1 112 ? -10.254 -10.950 6.072 1.00 90.62 112 ALA A O 1
ATOM 834 N N . ASP A 1 113 ? -10.474 -8.730 6.349 1.00 90.06 113 ASP A N 1
ATOM 835 C CA . ASP A 1 113 ? -10.758 -8.442 4.941 1.00 90.06 113 ASP A CA 1
ATOM 836 C C . ASP A 1 113 ? -9.465 -8.442 4.132 1.00 90.06 113 ASP A C 1
ATOM 838 O O . ASP A 1 113 ? -9.381 -9.096 3.095 1.00 90.06 113 ASP A O 1
ATOM 842 N N . LEU A 1 114 ? -8.411 -7.820 4.669 1.00 90.00 114 LEU A N 1
ATOM 843 C CA . LEU A 1 114 ? -7.080 -7.837 4.057 1.00 90.00 114 LEU A CA 1
ATOM 844 C C . LEU A 1 114 ? -6.508 -9.255 3.927 1.00 90.00 114 LEU A C 1
ATOM 846 O O . LEU A 1 114 ? -5.784 -9.558 2.979 1.00 90.00 114 LEU A O 1
ATOM 850 N N . ALA A 1 115 ? -6.862 -10.146 4.855 1.00 90.81 115 ALA A N 1
ATOM 851 C CA . ALA A 1 115 ? -6.425 -11.535 4.848 1.00 90.81 115 ALA A CA 1
ATOM 852 C C . ALA A 1 115 ? -6.959 -12.357 3.667 1.00 90.81 115 ALA A C 1
ATOM 854 O O . ALA A 1 115 ? -6.494 -13.477 3.475 1.00 90.81 115 ALA A O 1
ATOM 855 N N . ARG A 1 116 ? -7.910 -11.834 2.889 1.00 90.56 116 ARG A N 1
ATOM 856 C CA . ARG A 1 116 ? -8.502 -12.520 1.732 1.00 90.56 116 ARG A CA 1
ATOM 857 C C . ARG A 1 116 ? -7.751 -12.258 0.432 1.00 90.56 116 ARG A C 1
ATOM 859 O O . ARG A 1 116 ? -8.085 -12.869 -0.576 1.00 90.56 116 ARG A O 1
ATOM 866 N N . TRP A 1 117 ? -6.762 -11.369 0.443 1.00 92.00 117 TRP A N 1
ATOM 867 C CA . TRP A 1 117 ? -6.136 -10.876 -0.777 1.00 92.00 117 TRP A CA 1
ATOM 868 C C . TRP A 1 117 ? -4.756 -11.472 -1.024 1.00 92.00 117 TRP A C 1
ATOM 870 O O . TRP A 1 117 ? -3.940 -11.608 -0.109 1.00 92.00 117 TRP A O 1
ATOM 880 N N . ARG A 1 118 ? -4.495 -11.797 -2.290 1.00 92.88 118 ARG A N 1
ATOM 881 C CA . ARG A 1 118 ? -3.156 -11.883 -2.861 1.00 92.88 118 ARG A CA 1
ATOM 882 C C . ARG A 1 118 ? -2.849 -10.538 -3.491 1.00 92.88 118 ARG A C 1
ATOM 884 O O . ARG A 1 118 ? -3.677 -9.991 -4.218 1.00 92.88 118 ARG A O 1
ATOM 891 N N . ILE A 1 119 ? -1.662 -10.024 -3.216 1.00 92.25 119 ILE A N 1
ATOM 892 C CA . ILE A 1 119 ? -1.265 -8.695 -3.650 1.00 92.25 119 ILE A CA 1
ATOM 893 C C . ILE A 1 119 ? 0.094 -8.787 -4.310 1.00 92.25 119 ILE A C 1
ATOM 895 O O . ILE A 1 119 ? 1.076 -9.155 -3.671 1.00 92.25 119 ILE A O 1
ATOM 899 N N . ASP A 1 120 ? 0.138 -8.431 -5.579 1.00 92.56 120 ASP A N 1
ATOM 900 C CA . ASP A 1 120 ? 1.355 -8.349 -6.362 1.00 92.56 120 ASP A CA 1
ATOM 901 C C . ASP A 1 120 ? 1.781 -6.879 -6.428 1.00 92.56 120 ASP A C 1
ATOM 903 O O . ASP A 1 120 ? 1.065 -6.030 -6.955 1.00 92.56 120 ASP A O 1
ATOM 907 N N . VAL A 1 121 ? 2.932 -6.570 -5.837 1.00 91.88 121 VAL A N 1
ATOM 908 C CA . VAL A 1 121 ? 3.525 -5.231 -5.800 1.00 91.88 121 VAL A CA 1
ATOM 909 C C . VAL A 1 121 ? 4.699 -5.211 -6.768 1.00 91.88 121 VAL A C 1
ATOM 911 O O . VAL A 1 121 ? 5.726 -5.856 -6.540 1.00 91.88 121 VAL A O 1
ATOM 914 N N . HIS A 1 122 ? 4.548 -4.457 -7.848 1.00 91.25 122 HIS A N 1
ATOM 915 C CA . HIS A 1 122 ? 5.570 -4.232 -8.858 1.00 91.25 122 HIS A CA 1
ATOM 916 C C . HIS A 1 122 ? 6.227 -2.878 -8.615 1.00 91.25 122 HIS A C 1
ATOM 918 O O . HIS A 1 122 ? 5.551 -1.867 -8.443 1.00 91.25 122 HIS A O 1
ATOM 924 N N . ILE A 1 123 ? 7.553 -2.861 -8.582 1.00 88.81 123 ILE A N 1
ATOM 925 C CA . ILE A 1 123 ? 8.362 -1.679 -8.311 1.00 88.81 123 ILE A CA 1
ATOM 926 C C . ILE A 1 123 ? 9.330 -1.522 -9.473 1.00 88.81 123 ILE A C 1
ATOM 928 O O . ILE A 1 123 ? 10.093 -2.444 -9.755 1.00 88.81 123 ILE A O 1
ATOM 932 N N . VAL A 1 124 ? 9.311 -0.365 -10.130 1.00 86.88 124 VAL A N 1
ATOM 933 C CA . VAL A 1 124 ? 10.164 -0.062 -11.285 1.00 86.88 124 VAL A CA 1
ATOM 934 C C . VAL A 1 124 ? 10.880 1.262 -11.045 1.00 86.88 124 VAL A C 1
ATOM 936 O O . VAL A 1 124 ? 10.255 2.299 -10.850 1.00 86.88 124 VAL A O 1
ATOM 939 N N . GLY A 1 125 ? 12.206 1.230 -11.023 1.00 80.94 125 GLY A N 1
ATOM 940 C CA . GLY A 1 125 ? 13.084 2.371 -10.795 1.00 80.94 125 GLY A CA 1
ATOM 941 C C . GLY A 1 125 ? 13.834 2.824 -12.043 1.00 80.94 125 GLY A C 1
ATOM 942 O O . GLY A 1 125 ? 13.583 2.380 -13.164 1.00 80.94 125 GLY A O 1
ATOM 943 N N . GLY A 1 126 ? 14.772 3.749 -11.846 1.00 71.56 126 GLY A N 1
ATOM 944 C CA . GLY A 1 126 ? 15.813 4.044 -12.836 1.00 71.56 126 GLY A CA 1
ATOM 945 C C . GLY A 1 126 ? 16.915 2.973 -12.851 1.00 71.56 126 GLY A C 1
ATOM 946 O O . GLY A 1 126 ? 17.058 2.215 -11.898 1.00 71.56 126 GLY A O 1
ATOM 947 N N . ALA A 1 127 ? 17.723 2.936 -13.918 1.00 68.06 127 ALA A N 1
ATOM 948 C CA . ALA A 1 127 ? 18.928 2.095 -14.026 1.00 68.06 127 ALA A CA 1
ATOM 949 C C . ALA A 1 127 ? 18.710 0.573 -13.833 1.00 68.06 127 ALA A C 1
ATOM 951 O O . ALA A 1 127 ? 19.535 -0.096 -13.218 1.00 68.06 127 ALA A O 1
ATOM 952 N N . ASN A 1 128 ? 17.625 0.024 -14.395 1.00 68.38 128 ASN A N 1
ATOM 953 C CA . ASN A 1 128 ? 17.241 -1.399 -14.316 1.00 68.38 128 ASN A CA 1
ATOM 954 C C . ASN A 1 128 ? 16.875 -1.906 -12.911 1.00 68.38 128 ASN A C 1
ATOM 956 O O . ASN A 1 128 ? 16.794 -3.116 -12.700 1.00 68.38 128 ASN A O 1
ATOM 960 N N . ASP A 1 129 ? 16.635 -1.011 -11.953 1.00 81.06 129 ASP A N 1
ATOM 961 C CA . ASP A 1 129 ? 16.149 -1.407 -10.637 1.00 81.06 129 ASP A CA 1
ATOM 962 C C . ASP A 1 129 ? 14.671 -1.804 -10.729 1.00 81.06 129 ASP A C 1
ATOM 964 O O . ASP A 1 129 ? 13.816 -0.980 -11.057 1.00 81.06 129 ASP A O 1
ATOM 968 N N . ALA A 1 130 ? 14.366 -3.079 -10.503 1.00 87.25 130 ALA A N 1
ATOM 969 C CA . ALA A 1 130 ? 13.010 -3.593 -10.574 1.00 87.25 130 ALA A CA 1
ATOM 970 C C . ALA A 1 130 ? 12.797 -4.737 -9.577 1.00 87.25 130 ALA A C 1
ATOM 972 O O . ALA A 1 130 ? 13.651 -5.610 -9.377 1.00 87.25 130 ALA A O 1
ATOM 973 N N . ALA A 1 131 ? 11.624 -4.755 -8.952 1.00 90.81 131 ALA A N 1
ATOM 974 C CA . ALA A 1 131 ? 11.249 -5.796 -8.012 1.00 90.81 131 ALA A CA 1
ATOM 975 C C . ALA A 1 131 ? 9.768 -6.148 -8.135 1.00 90.81 131 ALA A C 1
ATOM 977 O O . ALA A 1 131 ? 8.914 -5.279 -8.282 1.00 90.81 131 ALA A O 1
ATOM 978 N N . HIS A 1 132 ? 9.472 -7.437 -8.014 1.00 93.56 132 HIS A N 1
ATOM 979 C CA . HIS A 1 132 ? 8.120 -7.958 -7.869 1.00 93.56 132 HIS A CA 1
ATOM 980 C C . HIS A 1 132 ? 8.030 -8.662 -6.518 1.00 93.56 132 HIS A C 1
ATOM 982 O O . HIS A 1 132 ? 8.843 -9.531 -6.193 1.00 93.56 132 HIS A O 1
ATOM 988 N N . TRP A 1 133 ? 7.072 -8.236 -5.706 1.00 94.31 133 TRP A N 1
ATOM 989 C CA . TRP A 1 133 ? 6.762 -8.828 -4.414 1.00 94.31 133 TRP A CA 1
ATOM 990 C C . TRP A 1 133 ? 5.349 -9.380 -4.437 1.00 94.31 133 TRP A C 1
ATOM 992 O O . TRP A 1 133 ? 4.437 -8.715 -4.911 1.00 94.31 133 TRP A O 1
ATOM 1002 N N . GLN A 1 134 ? 5.167 -10.563 -3.867 1.00 94.31 134 GLN A N 1
ATOM 1003 C CA . GLN A 1 134 ? 3.854 -11.132 -3.615 1.00 94.31 134 GLN A CA 1
ATOM 1004 C C . GLN A 1 134 ? 3.596 -11.130 -2.111 1.00 94.31 134 GLN A C 1
ATOM 1006 O O . GLN A 1 134 ? 4.376 -11.692 -1.337 1.00 94.31 134 GLN A O 1
ATOM 1011 N N . LEU A 1 135 ? 2.493 -10.510 -1.710 1.00 93.12 135 LEU A N 1
ATOM 1012 C CA . LEU A 1 135 ? 1.966 -10.488 -0.356 1.00 93.12 135 LEU A CA 1
ATOM 1013 C C . LEU A 1 135 ? 0.699 -11.344 -0.299 1.00 93.12 135 LEU A C 1
ATOM 1015 O O . LEU A 1 135 ? -0.315 -11.022 -0.913 1.00 93.12 135 LEU A O 1
ATOM 1019 N N . ASP A 1 136 ? 0.757 -12.422 0.479 1.00 92.25 136 ASP A N 1
ATOM 1020 C CA . ASP A 1 136 ? -0.366 -13.340 0.658 1.00 92.25 136 ASP A CA 1
ATOM 1021 C C . ASP A 1 136 ? -1.068 -13.074 1.993 1.00 92.25 136 ASP A C 1
ATOM 1023 O O . ASP A 1 136 ? -0.459 -13.096 3.073 1.00 92.25 136 ASP A O 1
ATOM 1027 N N . GLY A 1 137 ? -2.370 -12.798 1.910 1.00 90.00 137 GLY A N 1
ATOM 1028 C CA . GLY A 1 137 ? -3.277 -12.665 3.047 1.00 90.00 137 GLY A CA 1
ATOM 1029 C C . GLY A 1 137 ? -2.842 -11.598 4.041 1.00 90.00 137 GLY A C 1
ATOM 1030 O O . GLY A 1 137 ? -3.044 -11.766 5.245 1.00 90.00 137 GLY A O 1
ATOM 1031 N N . TRP A 1 138 ? -2.167 -10.551 3.560 1.00 90.88 138 TRP A N 1
ATOM 1032 C CA . TRP A 1 138 ? -1.604 -9.470 4.374 1.00 90.88 138 TRP A CA 1
ATOM 1033 C C . TRP A 1 138 ? -0.638 -9.932 5.487 1.00 90.88 138 TRP A C 1
ATOM 1035 O O . TRP A 1 138 ? -0.347 -9.191 6.430 1.00 90.88 138 TRP A O 1
ATOM 1045 N N . ARG A 1 139 ? -0.132 -11.171 5.410 1.00 90.00 139 ARG A N 1
ATOM 1046 C CA . ARG A 1 139 ? 0.652 -11.830 6.473 1.00 90.00 139 ARG A CA 1
ATOM 1047 C C . ARG A 1 139 ? 2.116 -11.973 6.123 1.00 90.00 139 ARG A C 1
ATOM 1049 O O . ARG A 1 139 ? 2.966 -11.717 6.971 1.00 90.00 139 ARG A O 1
ATOM 1056 N N . THR A 1 140 ? 2.395 -12.412 4.905 1.00 90.44 140 THR A N 1
ATOM 1057 C CA . THR A 1 140 ? 3.742 -12.777 4.470 1.00 90.44 140 THR A CA 1
ATOM 1058 C C . THR A 1 140 ? 4.002 -12.222 3.090 1.00 90.44 140 THR A C 1
ATOM 1060 O O . THR A 1 140 ? 3.208 -12.455 2.180 1.00 90.44 140 THR A O 1
ATOM 1063 N N . ALA A 1 141 ? 5.136 -11.550 2.937 1.00 93.38 141 ALA A N 1
ATOM 1064 C CA . ALA A 1 141 ? 5.638 -11.127 1.647 1.00 93.38 141 ALA A CA 1
ATOM 1065 C C . ALA A 1 141 ? 6.827 -11.988 1.236 1.00 93.38 141 ALA A C 1
ATOM 1067 O O . ALA A 1 141 ? 7.663 -12.350 2.067 1.00 93.38 141 ALA A O 1
ATOM 1068 N N . ARG A 1 142 ? 6.926 -12.266 -0.057 1.00 94.06 142 ARG A N 1
ATOM 1069 C CA . ARG A 1 142 ? 8.114 -12.846 -0.681 1.00 94.06 142 ARG A CA 1
ATOM 1070 C C . ARG A 1 142 ? 8.429 -12.101 -1.961 1.00 94.06 142 ARG A C 1
ATOM 1072 O O . ARG A 1 142 ? 7.529 -11.558 -2.601 1.00 94.06 142 ARG A O 1
ATOM 1079 N N . ARG A 1 143 ? 9.700 -12.106 -2.349 1.00 93.31 143 ARG A N 1
ATOM 1080 C CA . ARG A 1 143 ? 10.063 -11.707 -3.704 1.00 93.31 143 ARG A CA 1
ATOM 1081 C C . ARG A 1 143 ? 9.511 -12.768 -4.652 1.00 93.31 143 ARG A C 1
ATOM 1083 O O . ARG A 1 143 ? 9.729 -13.956 -4.421 1.00 93.31 143 ARG A O 1
ATOM 1090 N N . ALA A 1 144 ? 8.740 -12.338 -5.635 1.00 92.81 144 ALA A N 1
ATOM 1091 C CA . ALA A 1 144 ? 8.159 -13.218 -6.630 1.00 92.81 144 ALA A CA 1
ATOM 1092 C C . ALA A 1 144 ? 9.100 -13.329 -7.832 1.00 92.81 144 ALA A C 1
ATOM 1094 O O . ALA A 1 144 ? 9.823 -12.388 -8.168 1.00 92.81 144 ALA A O 1
ATOM 1095 N N . GLU A 1 145 ? 9.108 -14.507 -8.446 1.00 88.88 145 GLU A N 1
ATOM 1096 C CA . GLU A 1 145 ? 9.765 -14.726 -9.729 1.00 88.88 145 GLU A CA 1
ATOM 1097 C C . GLU A 1 145 ? 8.793 -14.365 -10.851 1.00 88.88 145 GLU A C 1
ATOM 1099 O O . GLU A 1 145 ? 7.606 -14.686 -10.773 1.00 88.88 145 GLU A O 1
ATOM 1104 N N . GLY A 1 146 ? 9.293 -13.713 -11.899 1.00 86.75 146 GLY A N 1
ATOM 1105 C CA . GLY A 1 146 ? 8.480 -13.345 -13.052 1.00 86.75 146 GLY A CA 1
ATOM 1106 C C . GLY A 1 146 ? 8.733 -11.926 -13.552 1.00 86.75 146 GLY A C 1
ATOM 1107 O O . GLY A 1 146 ? 9.638 -11.237 -13.068 1.00 86.75 146 GLY A O 1
ATOM 1108 N N . PRO A 1 147 ? 7.962 -11.499 -14.565 1.00 87.50 147 PRO A N 1
ATOM 1109 C CA . PRO A 1 147 ? 8.079 -10.161 -15.118 1.00 87.50 147 PRO A CA 1
ATOM 1110 C C . PRO A 1 147 ? 7.627 -9.106 -14.103 1.00 87.50 147 PRO A C 1
ATOM 1112 O O . PRO A 1 147 ? 6.628 -9.269 -13.403 1.00 87.50 147 PRO A O 1
ATOM 1115 N N . VAL A 1 148 ? 8.340 -7.981 -14.069 1.00 89.38 148 VAL A N 1
ATOM 1116 C CA . VAL A 1 148 ? 7.887 -6.788 -13.352 1.00 89.38 148 VAL A CA 1
ATOM 1117 C C . VAL A 1 148 ? 7.012 -5.975 -14.297 1.00 89.38 148 VAL A C 1
ATOM 1119 O O . VAL A 1 148 ? 7.460 -5.586 -15.374 1.00 89.38 148 VAL A O 1
ATOM 1122 N N . LEU A 1 149 ? 5.766 -5.729 -13.901 1.00 86.75 149 LEU A N 1
ATOM 1123 C CA . LEU A 1 149 ? 4.846 -4.910 -14.675 1.00 86.75 149 LEU A CA 1
ATOM 1124 C C . LEU A 1 149 ? 5.177 -3.422 -14.486 1.00 86.75 149 LEU A C 1
ATOM 1126 O O . LEU A 1 149 ? 5.065 -2.902 -13.377 1.00 86.75 149 LEU A O 1
ATOM 1130 N N . ASP A 1 150 ? 5.551 -2.737 -15.569 1.00 84.00 150 ASP A N 1
ATOM 1131 C CA . ASP A 1 150 ? 5.574 -1.271 -15.634 1.00 84.00 150 ASP A CA 1
ATOM 1132 C C . ASP A 1 150 ? 4.290 -0.799 -16.324 1.00 84.00 150 ASP A C 1
ATOM 1134 O O . ASP A 1 150 ? 4.216 -0.780 -17.552 1.00 84.00 150 ASP A O 1
ATOM 1138 N N . LEU A 1 151 ? 3.273 -0.415 -15.543 1.00 79.81 151 LEU A N 1
ATOM 1139 C CA . LEU A 1 151 ? 2.004 0.105 -16.081 1.00 79.81 151 LEU A CA 1
ATOM 1140 C C . LEU A 1 151 ? 2.169 1.390 -16.901 1.00 79.81 151 LEU A C 1
ATOM 1142 O O . LEU A 1 151 ? 1.241 1.799 -17.594 1.00 79.81 151 LEU A O 1
ATOM 1146 N N . PHE A 1 152 ? 3.329 2.035 -16.808 1.00 79.19 152 PHE A N 1
ATOM 1147 C CA . PHE A 1 152 ? 3.628 3.257 -17.531 1.00 79.19 152 PHE A CA 1
ATOM 1148 C C . PHE A 1 152 ? 4.562 3.023 -18.714 1.00 79.19 152 PHE A C 1
ATOM 1150 O O . PHE A 1 152 ? 4.919 3.996 -19.366 1.00 79.19 152 PHE A O 1
ATOM 1157 N N . GLU A 1 153 ? 4.980 1.782 -18.987 1.00 78.56 153 GLU A N 1
ATOM 1158 C CA . GLU A 1 153 ? 5.815 1.404 -20.139 1.00 78.56 153 GLU A CA 1
ATOM 1159 C C . GLU A 1 153 ? 7.036 2.327 -20.353 1.00 78.56 153 GLU A C 1
ATOM 1161 O O . GLU A 1 153 ? 7.393 2.683 -21.474 1.00 78.56 153 GLU A O 1
ATOM 1166 N N . GLY A 1 154 ? 7.668 2.784 -19.266 1.00 74.12 154 GLY A N 1
ATOM 1167 C CA . GLY A 1 154 ? 8.794 3.723 -19.334 1.00 74.12 154 GLY A CA 1
ATOM 1168 C C . GLY A 1 154 ? 8.449 5.161 -19.753 1.00 74.12 154 GLY A C 1
ATOM 1169 O O . GLY A 1 154 ? 9.355 5.985 -19.856 1.00 74.12 154 GLY A O 1
ATOM 1170 N N . GLN A 1 155 ? 7.172 5.501 -19.941 1.00 75.62 155 GLN A N 1
ATOM 1171 C CA . GLN A 1 155 ? 6.720 6.858 -20.277 1.00 75.62 155 GLN A CA 1
ATOM 1172 C C . GLN A 1 155 ? 6.891 7.847 -19.115 1.00 75.62 155 GLN A C 1
ATOM 1174 O O . GLN A 1 155 ? 6.968 9.058 -19.332 1.00 75.62 155 GLN A O 1
ATOM 1179 N N . LEU A 1 156 ? 6.972 7.357 -17.874 1.00 75.12 156 LEU A N 1
ATOM 1180 C CA . LEU A 1 156 ? 7.273 8.200 -16.721 1.00 75.12 156 LEU A CA 1
ATOM 1181 C C . LEU A 1 156 ? 8.778 8.445 -16.597 1.00 75.12 156 LEU A C 1
ATOM 1183 O O . LEU A 1 156 ? 9.558 7.540 -16.295 1.00 75.12 156 LEU A O 1
ATOM 1187 N N . VAL A 1 157 ? 9.175 9.711 -16.749 1.00 70.81 157 VAL A N 1
ATOM 1188 C CA . VAL A 1 157 ? 10.533 10.165 -16.434 1.00 70.81 157 VAL A CA 1
ATOM 1189 C C . VAL A 1 157 ? 10.753 10.044 -14.927 1.00 70.81 157 VAL A C 1
ATOM 1191 O O . VAL A 1 157 ? 10.156 10.770 -14.132 1.00 70.81 157 VAL A O 1
ATOM 1194 N N . ARG A 1 158 ? 11.628 9.118 -14.530 1.00 73.38 158 ARG A N 1
ATOM 1195 C CA . ARG A 1 158 ? 11.993 8.886 -13.129 1.00 73.38 158 ARG A CA 1
ATOM 1196 C C . ARG A 1 158 ? 13.282 9.650 -12.806 1.00 73.38 158 ARG A C 1
ATOM 1198 O O . ARG A 1 158 ? 14.292 9.422 -13.475 1.00 73.38 158 ARG A O 1
ATOM 1205 N N . PRO A 1 159 ? 13.295 10.542 -11.799 1.00 68.00 159 PRO A N 1
ATOM 1206 C CA . PRO A 1 159 ? 14.544 11.137 -11.339 1.00 68.00 159 PRO A CA 1
ATOM 1207 C C . PRO A 1 159 ? 15.462 10.049 -10.754 1.00 68.00 159 PRO A C 1
ATOM 1209 O O . PRO A 1 159 ? 14.975 8.979 -10.373 1.00 68.00 159 PRO A O 1
ATOM 1212 N N . PRO A 1 160 ? 16.776 10.299 -10.621 1.00 68.81 160 PRO A N 1
ATOM 1213 C CA . PRO A 1 160 ? 17.650 9.425 -9.848 1.00 68.81 160 PRO A CA 1
ATOM 1214 C C . PRO A 1 160 ? 17.058 9.197 -8.458 1.00 68.81 160 PRO A C 1
ATOM 1216 O O . PRO A 1 160 ? 16.707 10.145 -7.760 1.00 68.81 160 PRO A O 1
ATOM 1219 N N . GLY A 1 161 ? 16.897 7.936 -8.072 1.00 69.50 161 GLY A N 1
ATOM 1220 C CA . GLY A 1 161 ? 16.249 7.603 -6.808 1.00 69.50 161 GLY A CA 1
ATOM 1221 C C . GLY A 1 161 ? 14.732 7.350 -6.895 1.00 69.50 161 GLY A C 1
ATOM 1222 O O . GLY A 1 161 ? 14.143 6.812 -5.954 1.00 69.50 161 GLY A O 1
ATOM 1223 N N . GLY A 1 162 ? 14.102 7.712 -8.013 1.00 73.12 162 GLY A N 1
ATOM 1224 C CA . GLY A 1 162 ? 12.665 7.591 -8.236 1.00 73.12 162 GLY A CA 1
ATOM 1225 C C . GLY A 1 162 ? 12.227 6.175 -8.602 1.00 73.12 162 GLY A C 1
ATOM 1226 O O . GLY A 1 162 ? 12.926 5.462 -9.323 1.00 73.12 162 GLY A O 1
ATOM 1227 N N . TYR A 1 163 ? 11.034 5.807 -8.136 1.00 79.06 163 TYR A N 1
ATOM 1228 C CA . TYR A 1 163 ? 10.359 4.561 -8.484 1.00 79.06 163 TYR A CA 1
ATOM 1229 C C . TYR A 1 163 ? 8.900 4.821 -8.831 1.00 79.06 163 TYR A C 1
ATOM 1231 O O . TYR A 1 163 ? 8.274 5.735 -8.296 1.00 79.06 163 TYR A O 1
ATOM 1239 N N . THR A 1 164 ? 8.359 3.960 -9.676 1.00 80.25 164 THR A N 1
ATOM 1240 C CA . THR A 1 164 ? 6.931 3.761 -9.884 1.00 80.25 164 THR A CA 1
ATOM 1241 C C . THR A 1 164 ? 6.538 2.460 -9.203 1.00 80.25 164 THR A C 1
ATOM 1243 O O . THR A 1 164 ? 7.250 1.460 -9.309 1.00 80.25 164 THR A O 1
ATOM 1246 N N . ILE A 1 165 ? 5.426 2.487 -8.475 1.00 83.81 165 ILE A N 1
ATOM 1247 C CA . ILE A 1 165 ? 4.853 1.301 -7.846 1.00 83.81 165 ILE A CA 1
ATOM 1248 C C . ILE A 1 165 ? 3.504 1.044 -8.490 1.00 83.81 165 ILE A C 1
ATOM 1250 O O . ILE A 1 165 ? 2.780 1.975 -8.846 1.00 83.81 165 ILE A O 1
ATOM 1254 N N . SER A 1 166 ? 3.206 -0.225 -8.703 1.00 84.44 166 SER A N 1
ATOM 1255 C CA . SER A 1 166 ? 1.921 -0.683 -9.194 1.00 84.44 166 SER A CA 1
ATOM 1256 C C . SER A 1 166 ? 1.509 -1.899 -8.391 1.00 84.44 166 SER A C 1
ATOM 1258 O O . SER A 1 166 ? 2.295 -2.829 -8.213 1.00 84.44 166 SER A O 1
ATOM 1260 N N . THR A 1 167 ? 0.274 -1.882 -7.913 1.00 87.94 167 THR A N 1
ATOM 1261 C CA . THR A 1 167 ? -0.260 -2.925 -7.046 1.00 87.94 167 THR A CA 1
ATOM 1262 C C . THR A 1 167 ? -1.440 -3.604 -7.732 1.00 87.94 167 THR A C 1
ATOM 1264 O O . THR A 1 167 ? -2.406 -2.942 -8.107 1.00 87.94 167 THR A O 1
ATOM 1267 N N . ILE A 1 168 ? -1.373 -4.925 -7.881 1.00 88.94 168 ILE A N 1
ATOM 1268 C CA . ILE A 1 168 ? -2.471 -5.762 -8.371 1.00 88.94 168 ILE A CA 1
ATOM 1269 C C . ILE A 1 168 ? -3.019 -6.550 -7.191 1.00 88.94 168 ILE A C 1
ATOM 1271 O O . ILE A 1 168 ? -2.263 -7.170 -6.447 1.00 88.94 168 ILE A O 1
ATOM 1275 N N . ILE A 1 169 ? -4.338 -6.542 -7.027 1.00 89.56 169 ILE A N 1
ATOM 1276 C CA . ILE A 1 169 ? -5.014 -7.259 -5.946 1.00 89.56 169 ILE A CA 1
ATOM 1277 C C . ILE A 1 169 ? -5.974 -8.262 -6.552 1.00 89.56 169 ILE A C 1
ATOM 1279 O O . ILE A 1 169 ? -6.829 -7.902 -7.359 1.00 89.56 169 ILE A O 1
ATOM 1283 N N . ALA A 1 170 ? -5.842 -9.506 -6.120 1.00 90.06 170 ALA A N 1
ATOM 1284 C CA . ALA A 1 170 ? -6.718 -10.603 -6.487 1.00 90.06 170 ALA A CA 1
ATOM 1285 C C . ALA A 1 170 ? -7.180 -11.334 -5.226 1.00 90.06 170 ALA A C 1
ATOM 1287 O O . ALA A 1 170 ? -6.490 -11.327 -4.202 1.00 90.06 170 ALA A O 1
ATOM 1288 N N . ALA A 1 171 ? -8.332 -11.997 -5.292 1.00 88.25 171 ALA A N 1
ATOM 1289 C CA . ALA A 1 171 ? -8.727 -12.930 -4.244 1.00 88.25 171 ALA A CA 1
ATOM 1290 C C . ALA A 1 171 ? -7.655 -14.021 -4.066 1.00 88.25 171 ALA A C 1
ATOM 1292 O O . ALA A 1 171 ? -7.097 -14.536 -5.039 1.00 88.25 171 ALA A O 1
ATOM 1293 N N . LEU A 1 172 ? -7.359 -14.384 -2.817 1.00 84.50 172 LEU A N 1
ATOM 1294 C CA . LEU A 1 172 ? -6.583 -15.588 -2.545 1.00 84.50 172 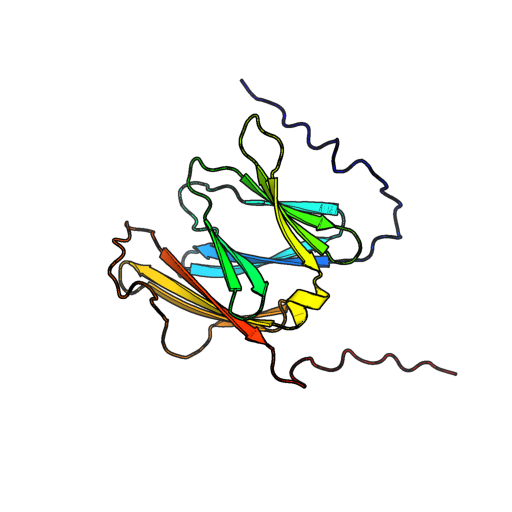LEU A CA 1
ATOM 1295 C C . LEU A 1 172 ? -7.368 -16.806 -3.039 1.00 84.50 172 LEU A C 1
ATOM 1297 O O . LEU A 1 172 ? -8.566 -16.899 -2.757 1.00 84.50 172 LEU A O 1
ATOM 1301 N N . PRO A 1 173 ? -6.710 -17.772 -3.702 1.00 78.38 173 PRO A N 1
ATOM 1302 C CA . PRO A 1 173 ? -7.360 -19.020 -4.070 1.00 78.38 173 PRO A CA 1
ATOM 1303 C C . PRO A 1 173 ? -7.944 -19.704 -2.828 1.00 78.38 173 PRO A C 1
ATOM 1305 O O . PRO A 1 173 ? -7.290 -19.752 -1.776 1.00 78.38 173 PRO A O 1
ATOM 1308 N N . GLU A 1 174 ? -9.157 -20.244 -2.940 1.00 68.19 174 GLU A N 1
ATOM 1309 C CA . GLU A 1 174 ? -9.793 -20.999 -1.858 1.00 68.19 174 GLU A CA 1
ATOM 1310 C C . GLU A 1 174 ? -8.858 -22.114 -1.349 1.00 68.19 174 GLU A C 1
ATOM 1312 O O . GLU A 1 174 ? -8.217 -22.818 -2.127 1.00 68.19 174 GLU A O 1
ATOM 1317 N N . GLY A 1 175 ? -8.724 -22.240 -0.024 1.00 63.12 175 GLY A N 1
ATOM 1318 C CA . GLY A 1 175 ? -7.804 -23.195 0.615 1.00 63.12 175 GLY A CA 1
ATOM 1319 C C . GLY A 1 175 ? -6.367 -22.698 0.843 1.00 63.12 175 GLY A C 1
ATOM 1320 O O . GLY A 1 175 ? -5.605 -23.375 1.529 1.00 63.12 175 GLY A O 1
ATOM 1321 N N . SER A 1 176 ? -5.999 -21.501 0.365 1.00 61.62 176 SER A N 1
ATOM 1322 C CA . SER A 1 176 ? -4.657 -20.915 0.593 1.00 61.62 176 SER A CA 1
ATOM 1323 C C . SER A 1 176 ? -4.435 -20.412 2.027 1.00 61.62 176 SER A C 1
ATOM 1325 O O . SER A 1 176 ? -3.302 -20.193 2.457 1.00 61.62 176 SER A O 1
ATOM 1327 N N . LEU A 1 177 ? -5.512 -20.223 2.793 1.00 57.69 177 LEU A N 1
ATOM 1328 C CA . LEU A 1 177 ? -5.432 -19.918 4.216 1.00 57.69 177 LEU A CA 1
ATOM 1329 C C . LEU A 1 177 ? -5.183 -21.226 4.967 1.00 57.69 177 LEU A C 1
ATOM 1331 O O . LEU A 1 177 ? -6.102 -22.025 5.140 1.00 57.69 177 LEU A O 1
ATOM 1335 N N . ALA A 1 178 ? -3.945 -21.446 5.419 1.00 50.28 178 ALA A N 1
ATOM 1336 C CA . ALA A 1 178 ? -3.631 -22.579 6.282 1.00 50.28 178 ALA A CA 1
ATOM 1337 C C . ALA A 1 178 ? -4.639 -22.619 7.448 1.00 50.28 178 ALA A C 1
ATOM 1339 O O . ALA A 1 178 ? -4.840 -21.584 8.097 1.00 50.28 178 ALA A O 1
ATOM 1340 N N . PRO A 1 179 ? -5.277 -23.770 7.736 1.00 47.16 179 PRO A N 1
ATOM 1341 C CA . PRO A 1 179 ? -6.194 -23.868 8.855 1.00 47.16 179 PRO A CA 1
ATOM 1342 C C . PRO A 1 179 ? -5.417 -23.535 10.125 1.00 47.16 179 PRO A C 1
ATOM 1344 O O . PRO A 1 179 ? -4.524 -24.272 10.552 1.00 47.16 179 PRO A O 1
ATOM 1347 N N . GLY A 1 180 ? -5.731 -22.381 10.717 1.00 42.75 180 GLY A N 1
ATOM 1348 C CA . GLY A 1 180 ? -5.236 -22.025 12.035 1.00 42.75 180 GLY A CA 1
ATOM 1349 C C . GLY A 1 180 ? -5.574 -23.180 12.964 1.00 42.75 180 GLY A C 1
ATOM 1350 O O . GLY A 1 180 ? -6.736 -23.573 13.030 1.00 42.75 180 GLY A O 1
ATOM 1351 N N . ARG A 1 181 ? -4.550 -23.765 13.602 1.00 38.41 181 ARG A N 1
ATOM 1352 C CA . ARG A 1 181 ? -4.670 -24.907 14.518 1.00 38.41 181 ARG A CA 1
ATOM 1353 C C . ARG A 1 181 ? -5.938 -24.767 15.359 1.00 38.41 181 ARG A C 1
ATOM 1355 O O . ARG A 1 181 ? -5.967 -23.986 16.312 1.00 38.41 181 ARG A O 1
ATOM 1362 N N . ALA A 1 182 ? -6.967 -25.536 15.012 1.00 40.69 182 ALA A N 1
ATOM 1363 C CA . ALA A 1 182 ? -8.122 -25.717 15.863 1.00 40.69 182 ALA A CA 1
ATOM 1364 C C . ALA A 1 182 ? -7.595 -26.332 17.159 1.00 40.69 182 ALA A C 1
ATOM 1366 O O . ALA A 1 182 ? -7.114 -27.464 17.186 1.00 40.69 182 ALA A O 1
ATOM 1367 N N . ARG A 1 183 ? -7.590 -25.537 18.228 1.00 40.75 183 ARG A N 1
ATOM 1368 C CA . ARG A 1 183 ? -7.240 -26.013 19.561 1.00 40.75 183 ARG A CA 1
ATOM 1369 C C . ARG A 1 183 ? -8.307 -27.051 19.928 1.00 40.75 183 ARG A C 1
ATOM 1371 O O . ARG A 1 183 ? -9.479 -26.672 19.970 1.00 40.75 183 ARG A O 1
ATOM 1378 N N . PRO A 1 184 ? -7.966 -28.330 20.160 1.00 43.41 184 PRO A N 1
ATOM 1379 C CA . PRO A 1 184 ? -8.972 -29.301 20.554 1.00 43.41 184 PRO A CA 1
ATOM 1380 C C . PRO A 1 184 ? -9.585 -28.841 21.878 1.00 43.41 184 PRO A C 1
ATOM 1382 O O . PRO A 1 184 ? -8.873 -28.625 22.863 1.00 43.41 184 PRO A O 1
ATOM 1385 N N . ARG A 1 185 ? -10.909 -28.650 21.888 1.00 46.06 185 ARG A N 1
ATOM 1386 C CA . ARG A 1 185 ? -11.678 -28.563 23.129 1.00 46.06 185 ARG A CA 1
ATOM 1387 C C . ARG A 1 185 ? -11.524 -29.917 23.816 1.00 46.06 185 ARG A C 1
ATOM 1389 O O . ARG A 1 185 ? -12.050 -30.909 23.324 1.00 46.06 185 ARG A O 1
ATOM 1396 N N . ARG A 1 186 ? -10.761 -29.963 24.909 1.00 54.09 186 ARG A N 1
ATOM 1397 C CA . ARG A 1 186 ? -10.841 -31.088 25.843 1.00 54.09 186 ARG A CA 1
ATOM 1398 C C . ARG A 1 186 ? -12.212 -31.006 26.512 1.00 54.09 186 ARG A C 1
ATOM 1400 O O . ARG A 1 186 ? -12.498 -29.995 27.153 1.00 54.09 186 ARG A O 1
ATOM 1407 N N . GLY A 1 187 ? -13.046 -32.008 26.244 1.00 59.53 187 GLY A N 1
ATOM 1408 C CA . GLY A 1 187 ? -14.126 -32.403 27.145 1.00 59.53 187 GLY A CA 1
ATOM 1409 C C . GLY A 1 187 ? -13.574 -33.176 28.332 1.00 59.53 187 GLY A C 1
ATOM 1410 O O . GLY A 1 187 ? -12.374 -33.542 28.284 1.00 59.53 187 GLY A O 1
#